Protein AF-A0A3M7RUP2-F1 (afdb_monomer_lite)

Radius of gyration: 41.57 Å; chains: 1; bounding box: 70×80×144 Å

Sequence (231 aa):
MKEMANFTDFSKKQEIWSSSNNNDDFYEFDPQQKLKKLLRNPKEECIIVGEYSVEPDRFEKLQGSSKCQMPLWLTFLLAFIGIMLAITALAAILITSLAKNYASYNENCDSTRMCDTEKNLNCSNGICVCGSSSLIWISSYSKCILRKSYGENCLSTSECADLTGLFCATSPSGCNCPSTSVANMCDCQLTQYYDQTQKKCGYPIIHHVHLQNNVNWGKILHALALQFVGQ

Foldseek 3Di:
DDDDDDDDDDDDDDDDDDDDDDDDDDDDDDPPPPPPPVPDDDPDDPPPPPPDPDDPPDPVVVPPPPPPVPPPVVVVVVVVVVVVVVVVVVVVVVVVVPPLCAAAAFGFDPFQVSHDVVQCWGQDPRGTDHVDLQWDQDPVVSHTDGAFAFPAADPFQRSHNVQQCWTQDPVVRGTFAPPPDDPRFRPHPPQWGQDPVVRGTDGPPPPPPPPPVPVVVVVVVVVVVVVPPPD

Secondary structure (DSSP, 8-state):
------------------------------TTSTTSSS-S-----------------SSGGGTT-------HHHHHHHHHHHHHHHHHHHHHHHHHHT----B-TT-B-SSGGGB-GGGTEEEETTEEEESSTTEEEETTTTEEEEPBPTT---SSGGGB-GGGT-EEEETTEEEE--TTSGGG-----TT-EEETTTTEEE--------------HHHHHHHHHTTSS--

Structure (mmCIF, N/CA/C/O backbone):
data_AF-A0A3M7RUP2-F1
#
_entry.id   AF-A0A3M7RUP2-F1
#
loop_
_atom_site.group_PDB
_atom_site.id
_atom_site.type_symbol
_atom_site.label_atom_id
_atom_site.label_alt_id
_atom_site.label_comp_id
_atom_site.label_asym_id
_atom_site.label_entity_id
_atom_site.label_seq_id
_atom_site.pdbx_PDB_ins_code
_atom_site.Cartn_x
_atom_site.Cartn_y
_atom_site.Cartn_z
_atom_site.occupancy
_atom_site.B_iso_or_equiv
_atom_site.auth_seq_id
_atom_site.auth_comp_id
_atom_site.auth_asym_id
_atom_site.auth_atom_id
_atom_site.pdbx_PDB_model_num
ATOM 1 N N . MET A 1 1 ? 42.473 31.402 6.786 1.00 41.69 1 MET A N 1
ATOM 2 C CA . MET A 1 1 ? 42.820 30.082 7.348 1.00 41.69 1 MET A CA 1
ATOM 3 C C . MET A 1 1 ? 42.145 29.992 8.705 1.00 41.69 1 MET A C 1
ATOM 5 O O . MET A 1 1 ? 42.602 30.641 9.635 1.00 41.69 1 MET A O 1
ATOM 9 N N . LYS A 1 2 ? 40.979 29.349 8.771 1.00 49.97 2 LYS A N 1
ATOM 10 C CA . LYS A 1 2 ? 40.190 29.180 9.996 1.00 49.97 2 LYS A CA 1
ATOM 11 C C . LYS A 1 2 ? 39.721 27.729 10.068 1.00 49.97 2 LYS A C 1
ATOM 13 O O . LYS A 1 2 ? 39.383 27.148 9.042 1.00 49.97 2 LYS A O 1
ATOM 18 N N . GLU A 1 3 ? 39.819 27.221 11.287 1.00 56.25 3 GLU A N 1
ATOM 19 C CA . GLU A 1 3 ? 39.509 25.902 11.837 1.00 56.25 3 GLU A CA 1
ATOM 20 C C . GLU A 1 3 ? 38.311 25.174 11.229 1.00 56.25 3 GLU A C 1
ATOM 22 O O . GLU A 1 3 ? 37.284 25.802 10.993 1.00 56.25 3 GLU A O 1
ATOM 27 N N . MET A 1 4 ? 38.398 23.837 11.171 1.00 53.34 4 MET A N 1
ATOM 28 C CA . MET A 1 4 ? 37.332 22.954 11.666 1.00 53.34 4 MET A CA 1
ATOM 29 C C . MET A 1 4 ? 37.948 21.713 12.326 1.00 53.34 4 MET A C 1
ATOM 31 O O . MET A 1 4 ? 38.765 21.010 11.732 1.00 53.34 4 MET A O 1
ATOM 35 N N . ALA A 1 5 ? 37.577 21.508 13.590 1.00 53.53 5 ALA A N 1
ATOM 36 C CA . ALA A 1 5 ? 38.016 20.432 14.463 1.00 53.53 5 ALA A CA 1
ATOM 37 C C . ALA A 1 5 ? 37.224 19.138 14.213 1.00 53.53 5 ALA A C 1
ATOM 39 O O . ALA A 1 5 ? 36.023 19.163 13.952 1.00 53.53 5 ALA A O 1
ATOM 40 N N . ASN A 1 6 ? 37.929 18.014 14.328 1.00 47.19 6 ASN A N 1
ATOM 41 C CA . ASN A 1 6 ? 37.421 16.651 14.223 1.00 47.19 6 ASN A CA 1
ATOM 42 C C . ASN A 1 6 ? 36.772 16.235 15.554 1.00 47.19 6 ASN A C 1
ATOM 44 O O . ASN A 1 6 ? 37.421 16.310 16.597 1.00 47.19 6 ASN A O 1
ATOM 48 N N . PHE A 1 7 ? 35.525 15.768 15.516 1.00 49.53 7 PHE A N 1
ATOM 49 C CA . PHE A 1 7 ? 34.820 15.204 16.668 1.00 49.53 7 PHE A CA 1
ATOM 50 C C . PHE A 1 7 ? 34.678 13.693 16.443 1.00 49.53 7 PHE A C 1
ATOM 52 O O . PHE A 1 7 ? 33.917 13.257 15.582 1.00 49.53 7 PHE A O 1
ATOM 59 N N . THR A 1 8 ? 35.463 12.890 17.162 1.00 52.03 8 THR A N 1
ATOM 60 C CA . THR A 1 8 ? 35.364 11.424 17.152 1.00 52.03 8 THR A CA 1
ATOM 61 C C . THR A 1 8 ? 34.337 10.966 18.180 1.00 52.03 8 THR A C 1
ATOM 63 O O . THR A 1 8 ? 34.458 11.277 19.365 1.00 52.03 8 THR A O 1
ATOM 66 N N . ASP A 1 9 ? 33.343 10.232 17.690 1.00 54.09 9 ASP A N 1
ATOM 67 C CA . ASP A 1 9 ? 32.173 9.733 18.407 1.00 54.09 9 ASP A CA 1
ATOM 68 C C . ASP A 1 9 ? 32.479 8.473 19.244 1.00 54.09 9 ASP A C 1
ATOM 70 O O . ASP A 1 9 ? 33.255 7.595 18.851 1.00 54.09 9 ASP A O 1
ATOM 74 N N . PHE A 1 10 ? 31.865 8.404 20.424 1.00 46.03 10 PHE A N 1
ATOM 75 C CA . PHE A 1 10 ? 32.029 7.364 21.438 1.00 46.03 10 PHE A CA 1
ATOM 76 C C . PHE A 1 10 ? 31.057 6.205 21.158 1.00 46.03 10 PHE A C 1
ATOM 78 O O . PHE A 1 10 ? 29.902 6.214 21.581 1.00 46.03 10 PHE A O 1
ATOM 85 N N . SER A 1 11 ? 31.539 5.150 20.496 1.00 52.34 11 SER A N 1
ATOM 86 C CA . SER A 1 11 ? 30.780 3.907 20.307 1.00 52.34 11 SER A CA 1
ATOM 87 C C . SER A 1 11 ? 30.789 3.055 21.584 1.00 52.34 11 SER A C 1
ATOM 89 O O . SER A 1 11 ? 31.753 2.345 21.883 1.00 52.34 11 SER A O 1
ATOM 91 N N . LYS A 1 12 ? 29.693 3.108 22.347 1.00 51.22 12 LYS A N 1
ATOM 92 C CA . LYS A 1 12 ? 29.463 2.289 23.543 1.00 51.22 12 LYS A CA 1
ATOM 93 C C . LYS A 1 12 ? 28.918 0.912 23.138 1.00 51.22 12 LYS A C 1
ATOM 95 O O . LYS A 1 12 ? 27.789 0.794 22.676 1.00 51.22 12 LYS A O 1
ATOM 100 N N . LYS A 1 13 ? 29.731 -0.132 23.337 1.00 48.22 13 LYS A N 1
ATOM 101 C CA . LYS A 1 13 ? 29.328 -1.547 23.279 1.00 48.22 13 LYS A CA 1
ATOM 102 C C . LYS A 1 13 ? 28.221 -1.829 24.305 1.00 48.22 13 LYS A C 1
ATOM 104 O O . LYS A 1 13 ? 28.434 -1.637 25.501 1.00 48.22 13 LYS A O 1
ATOM 109 N N . GLN A 1 14 ? 27.091 -2.357 23.846 1.00 43.19 14 GLN A N 1
ATOM 110 C CA . GLN A 1 14 ? 26.205 -3.194 24.653 1.00 43.19 14 GLN A CA 1
ATOM 111 C C . GLN A 1 14 ? 26.138 -4.570 23.994 1.00 43.19 14 GLN A C 1
ATOM 113 O O . GLN A 1 14 ? 25.659 -4.718 22.873 1.00 43.19 14 GLN A O 1
ATOM 118 N N . GLU A 1 15 ? 26.678 -5.561 24.695 1.00 46.22 15 GLU A N 1
ATOM 119 C CA . GLU A 1 15 ? 26.504 -6.975 24.393 1.00 46.22 15 GLU A CA 1
ATOM 120 C C . GLU A 1 15 ? 25.128 -7.400 24.910 1.00 46.22 15 GLU A C 1
ATOM 122 O O . GLU A 1 15 ? 24.870 -7.356 26.112 1.00 46.22 15 GLU A O 1
ATOM 127 N N . ILE A 1 16 ? 24.241 -7.803 24.001 1.00 43.59 16 ILE A N 1
ATOM 128 C CA . ILE A 1 16 ? 23.014 -8.524 24.339 1.00 43.59 16 ILE A CA 1
ATOM 129 C C . ILE A 1 16 ? 23.148 -9.915 23.732 1.00 43.59 16 ILE A C 1
ATOM 131 O O . ILE A 1 16 ? 23.329 -10.083 22.527 1.00 43.59 16 ILE A O 1
ATOM 135 N N . TRP A 1 17 ? 23.108 -10.906 24.614 1.00 39.94 17 TRP A N 1
ATOM 136 C CA . TRP A 1 17 ? 23.145 -12.324 24.305 1.00 39.94 17 TRP A CA 1
ATOM 137 C C . TRP A 1 17 ? 21.910 -12.709 23.483 1.00 39.94 17 TRP A C 1
ATOM 139 O O . TRP A 1 17 ? 20.785 -12.477 23.919 1.00 39.94 17 TRP A O 1
ATOM 149 N N . SER A 1 18 ? 22.110 -13.339 22.325 1.00 39.16 18 SER A N 1
ATOM 150 C CA . SER A 1 18 ? 21.067 -14.109 21.640 1.00 39.16 18 SER A CA 1
ATOM 151 C C . SER A 1 18 ? 21.440 -15.584 21.725 1.00 39.16 18 SER A C 1
ATOM 153 O O . SER A 1 18 ? 22.425 -16.042 21.150 1.00 39.16 18 SER A O 1
ATOM 155 N N . SER A 1 19 ? 20.677 -16.302 22.545 1.00 41.56 19 SER A N 1
ATOM 156 C CA . SER A 1 19 ? 20.800 -17.736 22.747 1.00 41.56 19 SER A CA 1
ATOM 157 C C . SER A 1 19 ? 19.789 -18.460 21.865 1.00 41.56 19 SER A C 1
ATOM 159 O O . SER A 1 19 ? 18.614 -18.114 21.855 1.00 41.56 19 SER A O 1
ATOM 161 N N . SER A 1 20 ? 20.310 -19.473 21.180 1.00 43.78 20 SER A N 1
ATOM 162 C CA . SER A 1 20 ? 19.684 -20.736 20.801 1.00 43.78 20 SER A CA 1
ATOM 163 C C . SER A 1 20 ? 18.340 -20.723 20.070 1.00 43.78 20 SER A C 1
ATOM 165 O O . SER A 1 20 ? 17.273 -20.569 20.654 1.00 43.78 20 SER A O 1
ATOM 167 N N . ASN A 1 21 ? 18.440 -21.108 18.796 1.00 52.59 21 ASN A N 1
ATOM 168 C CA . ASN A 1 21 ? 17.459 -21.907 18.069 1.00 52.59 21 ASN A CA 1
ATOM 169 C C . ASN A 1 21 ? 16.767 -22.925 18.984 1.00 52.59 21 ASN A C 1
ATOM 171 O O . ASN A 1 21 ? 17.456 -23.672 19.683 1.00 52.59 21 ASN A O 1
ATOM 175 N N . ASN A 1 22 ? 15.441 -23.003 18.900 1.00 41.59 22 ASN A N 1
ATOM 176 C CA . ASN A 1 22 ? 14.708 -24.259 18.960 1.00 41.59 22 ASN A CA 1
ATOM 177 C C . ASN A 1 22 ? 13.376 -24.102 18.228 1.00 41.59 22 ASN A C 1
ATOM 179 O O . ASN A 1 22 ? 12.739 -23.056 18.276 1.00 41.59 22 ASN A O 1
ATOM 183 N N . ASN A 1 23 ? 13.037 -25.157 17.496 1.00 49.75 23 ASN A N 1
ATOM 184 C CA . ASN A 1 23 ? 11.815 -25.309 16.732 1.00 49.75 23 ASN A CA 1
ATOM 185 C C . ASN A 1 23 ? 10.619 -25.330 17.686 1.00 49.75 23 ASN A C 1
ATOM 187 O O . ASN A 1 23 ? 10.522 -26.228 18.523 1.00 49.75 23 ASN A O 1
ATOM 191 N N . ASP A 1 24 ? 9.717 -24.368 17.535 1.00 43.41 24 ASP A N 1
ATOM 192 C CA . ASP A 1 24 ? 8.440 -24.374 18.233 1.00 43.41 24 ASP A CA 1
ATOM 193 C C . ASP A 1 24 ? 7.434 -25.200 17.424 1.00 43.41 24 ASP A C 1
ATOM 195 O O . ASP A 1 24 ? 6.795 -24.720 16.485 1.00 43.41 24 ASP A O 1
ATOM 199 N N . ASP A 1 25 ? 7.313 -26.471 17.806 1.00 50.03 25 ASP A N 1
ATOM 200 C CA . ASP A 1 25 ? 6.129 -27.272 17.527 1.00 50.03 25 ASP A CA 1
ATOM 201 C C . ASP A 1 25 ? 4.923 -26.625 18.222 1.00 50.03 25 ASP A C 1
ATOM 203 O O . ASP A 1 25 ? 4.895 -26.396 19.435 1.00 50.03 25 ASP A O 1
ATOM 207 N N . PHE A 1 26 ? 3.915 -26.316 17.417 1.00 44.31 26 PHE A N 1
ATOM 208 C CA . PHE A 1 26 ? 2.667 -25.687 17.817 1.00 44.31 26 PHE A CA 1
ATOM 209 C C . PHE A 1 26 ? 1.866 -26.637 18.727 1.00 44.31 26 PHE A C 1
ATOM 211 O O . PHE A 1 26 ? 1.185 -27.546 18.253 1.00 44.31 26 PHE A O 1
ATOM 218 N N . TYR A 1 27 ? 1.951 -26.446 20.046 1.00 47.97 27 TYR A N 1
ATOM 219 C CA . TYR A 1 27 ? 1.104 -27.149 21.011 1.00 47.97 27 TYR A CA 1
ATOM 220 C C . TYR A 1 27 ? -0.241 -26.433 21.165 1.00 47.97 27 TYR A C 1
ATOM 222 O O . TYR A 1 27 ? -0.343 -25.353 21.747 1.00 47.97 27 TYR A O 1
ATOM 230 N N . GLU A 1 28 ? -1.283 -27.085 20.661 1.00 49.81 28 GLU A N 1
ATOM 231 C CA . GLU A 1 28 ? -2.684 -26.762 20.900 1.00 49.81 28 GLU A CA 1
ATOM 232 C C . GLU A 1 28 ? -3.006 -26.947 22.394 1.00 49.81 28 GLU A C 1
ATOM 234 O O . GLU A 1 28 ? -2.900 -28.037 22.962 1.00 49.81 28 GLU A O 1
ATOM 239 N N . PHE A 1 29 ? -3.318 -25.839 23.068 1.00 49.12 29 PHE A N 1
ATOM 240 C CA . PHE A 1 29 ? -3.531 -25.791 24.511 1.00 49.12 29 PHE A CA 1
ATOM 241 C C . PHE A 1 29 ? -4.975 -26.195 24.839 1.00 49.12 29 PHE A C 1
ATOM 243 O O . PHE A 1 29 ? -5.879 -25.364 24.797 1.00 49.12 29 PHE A O 1
ATOM 250 N N . ASP A 1 30 ? -5.189 -27.469 25.175 1.00 56.16 30 ASP A N 1
ATOM 251 C CA . ASP A 1 30 ? -6.461 -27.984 25.697 1.00 56.16 30 ASP A CA 1
ATOM 252 C C . ASP A 1 30 ? -6.571 -27.726 27.224 1.00 56.16 30 ASP A C 1
ATOM 254 O O . ASP A 1 30 ? -5.856 -28.351 28.021 1.00 56.16 30 ASP A O 1
ATOM 258 N N . PRO A 1 31 ? -7.460 -26.822 27.686 1.00 51.56 31 PRO A N 1
ATOM 259 C CA . PRO A 1 31 ? -7.591 -26.473 29.100 1.00 51.56 31 PRO A CA 1
ATOM 260 C C . PRO A 1 31 ? -8.276 -27.554 29.964 1.00 51.56 31 PRO A C 1
ATOM 262 O O . PRO A 1 31 ? -8.362 -27.386 31.184 1.00 51.56 31 PRO A O 1
ATOM 265 N N . GLN A 1 32 ? -8.740 -28.677 29.401 1.00 51.66 32 GLN A N 1
ATOM 266 C CA . GLN A 1 32 ? -9.512 -29.689 30.146 1.00 51.66 32 GLN A CA 1
ATOM 267 C C . GLN A 1 32 ? -8.660 -30.732 30.901 1.00 51.66 32 GLN A C 1
ATOM 269 O O . GLN A 1 32 ? -9.186 -31.445 31.762 1.00 51.66 32 GLN A O 1
ATOM 274 N N . GLN A 1 33 ? -7.345 -30.832 30.666 1.00 52.22 33 GLN A N 1
ATOM 275 C CA . GLN A 1 33 ? -6.534 -31.898 31.289 1.00 52.22 33 GLN A CA 1
ATOM 276 C C . GLN A 1 33 ? -5.934 -31.564 32.664 1.00 52.22 33 GLN A C 1
ATOM 278 O O . GLN A 1 33 ? -5.544 -32.473 33.405 1.00 52.22 33 GLN A O 1
ATOM 283 N N . LYS A 1 34 ? -5.897 -30.290 33.076 1.00 45.00 34 LYS A N 1
ATOM 284 C CA . LYS A 1 34 ? -5.257 -29.903 34.351 1.00 45.00 34 LYS A CA 1
ATOM 285 C C . LYS A 1 34 ? -6.152 -30.075 35.585 1.00 45.00 34 LYS A C 1
ATOM 287 O O . LYS A 1 34 ? -5.653 -29.998 36.704 1.00 45.00 34 LYS A O 1
ATOM 292 N N . LEU A 1 35 ? -7.439 -30.392 35.407 1.00 47.22 35 LEU A N 1
ATOM 293 C CA . LEU A 1 35 ? -8.396 -30.526 36.514 1.00 47.22 35 LEU A CA 1
ATOM 294 C C . LEU A 1 35 ? -8.560 -31.963 37.052 1.00 47.22 35 LEU A C 1
ATOM 296 O O . LEU A 1 35 ? -9.272 -32.172 38.027 1.00 47.22 35 LEU A O 1
ATOM 300 N N . LYS A 1 36 ? -7.882 -32.969 36.473 1.00 50.72 36 LYS A N 1
ATOM 301 C CA . LYS A 1 36 ? -7.987 -34.378 36.922 1.00 50.72 36 LYS A CA 1
ATOM 302 C C . LYS A 1 36 ? -6.807 -34.900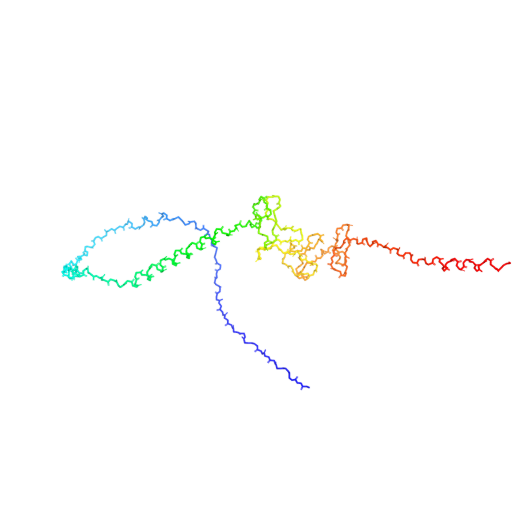 37.753 1.00 50.72 36 LYS A C 1
ATOM 304 O O . LYS A 1 36 ? -6.871 -36.028 38.232 1.00 50.72 36 LYS A O 1
ATOM 309 N N . LYS A 1 37 ? -5.747 -34.111 37.975 1.00 51.16 37 LYS A N 1
ATOM 310 C CA . LYS A 1 37 ? -4.552 -34.556 38.731 1.00 51.16 37 LYS A CA 1
ATOM 311 C C . LYS A 1 37 ? -4.468 -34.096 40.193 1.00 51.16 37 LYS A C 1
ATOM 313 O O . LYS A 1 37 ? -3.537 -34.507 40.873 1.00 51.16 37 LYS A O 1
ATOM 318 N N . LEU A 1 38 ? -5.435 -33.329 40.701 1.00 53.09 38 LEU A N 1
ATOM 319 C CA . LEU A 1 38 ? -5.464 -32.913 42.116 1.00 53.09 38 LEU A CA 1
ATOM 320 C C . LEU A 1 38 ? -6.391 -33.760 43.010 1.00 53.09 38 LEU A C 1
ATOM 322 O O . LEU A 1 38 ? -6.503 -33.498 44.200 1.00 53.09 38 LEU A O 1
ATOM 326 N N . LEU A 1 39 ? -7.002 -34.820 42.475 1.00 54.81 39 LEU A N 1
ATOM 327 C CA . LEU A 1 39 ? -7.795 -35.792 43.237 1.00 54.81 39 LEU A CA 1
ATOM 328 C C . LEU A 1 39 ? -6.999 -37.090 43.437 1.00 54.81 39 LEU A C 1
ATOM 330 O O . LEU A 1 39 ? -7.307 -38.127 42.847 1.00 54.81 39 LEU A O 1
ATOM 334 N N . ARG A 1 40 ? -5.934 -37.049 44.247 1.00 52.84 40 ARG A N 1
ATOM 335 C CA . ARG A 1 40 ? -5.353 -38.281 44.799 1.00 52.84 40 ARG A CA 1
ATOM 336 C C . ARG A 1 40 ? -4.649 -38.030 46.137 1.00 52.84 40 ARG A C 1
ATOM 338 O O . ARG A 1 40 ? -3.682 -37.283 46.192 1.00 52.84 40 ARG A O 1
ATOM 345 N N . ASN A 1 41 ? -5.129 -38.764 47.144 1.00 53.09 41 ASN A N 1
ATOM 346 C CA . ASN A 1 41 ? -4.695 -38.889 48.542 1.00 53.09 41 ASN A CA 1
ATOM 347 C C . ASN A 1 41 ? -5.065 -37.760 49.517 1.00 53.09 41 ASN A C 1
ATOM 349 O O . ASN A 1 41 ? -4.290 -36.823 49.690 1.00 53.09 41 ASN A O 1
ATOM 353 N N . PRO A 1 42 ? -6.158 -37.926 50.288 1.00 48.50 42 PRO A N 1
ATOM 354 C CA . PRO A 1 42 ? -6.228 -37.377 51.627 1.00 48.50 42 PRO A CA 1
ATOM 355 C C . PRO A 1 42 ? -5.497 -38.348 52.565 1.00 48.50 42 PRO A C 1
ATOM 357 O O . PRO A 1 42 ? -5.988 -39.433 52.869 1.00 48.50 42 PRO A O 1
ATOM 360 N N . LYS A 1 43 ? -4.287 -37.987 52.995 1.00 53.25 43 LYS A N 1
ATOM 361 C CA . LYS A 1 43 ? -3.741 -38.529 54.239 1.00 53.25 43 LYS A CA 1
ATOM 362 C C . LYS A 1 43 ? -4.186 -37.549 55.314 1.00 53.25 43 LYS A C 1
ATOM 364 O O . LYS A 1 43 ? -3.689 -36.430 55.376 1.00 53.25 43 LYS A O 1
ATOM 369 N N . GLU A 1 44 ? -5.222 -37.945 56.037 1.00 58.19 44 GLU A N 1
ATOM 370 C CA . GLU A 1 44 ? -5.820 -37.191 57.130 1.00 58.19 44 GLU A CA 1
ATOM 371 C C . GLU A 1 44 ? -4.794 -37.027 58.257 1.00 58.19 44 GLU A C 1
ATOM 373 O O . GLU A 1 44 ? -4.596 -37.919 59.078 1.00 58.19 44 GLU A O 1
ATOM 378 N N . GLU A 1 45 ? -4.125 -35.879 58.293 1.00 54.44 45 GLU A N 1
ATOM 379 C CA . GLU A 1 45 ? -3.628 -35.314 59.541 1.00 54.44 45 GLU A CA 1
ATOM 380 C C . GLU A 1 45 ? -4.650 -34.273 59.995 1.00 54.44 45 GLU A C 1
ATOM 382 O O . GLU A 1 45 ? -4.775 -33.192 59.416 1.00 54.44 45 GLU A O 1
ATOM 387 N N . CYS A 1 46 ? -5.426 -34.638 61.019 1.00 44.03 46 CYS A N 1
ATOM 388 C CA . CYS A 1 46 ? -6.273 -33.718 61.766 1.00 44.03 46 CYS A CA 1
ATOM 389 C C . CYS A 1 46 ? -5.396 -32.624 62.382 1.00 44.03 46 CYS A C 1
ATOM 391 O O . CYS A 1 46 ? -4.849 -32.785 63.473 1.00 44.03 46 CYS A O 1
ATOM 393 N N . ILE A 1 47 ? -5.282 -31.492 61.693 1.00 50.56 47 ILE A N 1
ATOM 394 C CA . ILE A 1 47 ? -4.846 -30.248 62.315 1.00 50.56 47 ILE A CA 1
ATOM 395 C C . ILE A 1 47 ? -6.005 -29.801 63.202 1.00 50.56 47 ILE A C 1
ATOM 397 O O . ILE A 1 47 ? -7.052 -29.381 62.711 1.00 50.56 47 ILE A O 1
ATOM 401 N N . ILE A 1 48 ? -5.825 -29.923 64.517 1.00 56.12 48 ILE A N 1
ATOM 402 C CA . ILE A 1 48 ? -6.703 -29.295 65.503 1.00 56.12 48 ILE A CA 1
ATOM 403 C C . ILE A 1 48 ? -6.519 -27.785 65.333 1.00 56.12 48 ILE A C 1
ATOM 405 O O . ILE A 1 48 ? -5.580 -27.190 65.860 1.00 56.12 48 ILE A O 1
ATOM 409 N N . VAL A 1 49 ? -7.389 -27.171 64.533 1.00 49.25 49 VAL A N 1
ATOM 410 C CA . VAL A 1 49 ? -7.545 -25.721 64.500 1.00 49.25 49 VAL A CA 1
ATOM 411 C C . VAL A 1 49 ? -8.143 -25.353 65.849 1.00 49.25 49 VAL A C 1
ATOM 413 O O . VAL A 1 49 ? -9.312 -25.620 66.110 1.00 49.25 49 VAL A O 1
ATOM 416 N N . GLY A 1 50 ? -7.305 -24.818 66.736 1.00 53.56 50 GLY A N 1
ATOM 417 C CA . GLY A 1 50 ? -7.763 -24.230 67.984 1.00 53.56 50 GLY A CA 1
ATOM 418 C C . GLY A 1 50 ? -8.753 -23.124 67.653 1.00 53.56 50 GLY A C 1
ATOM 419 O O . GLY A 1 50 ? -8.369 -22.077 67.137 1.00 53.56 50 GLY A O 1
ATOM 420 N N . GLU A 1 51 ? -10.026 -23.395 67.905 1.00 50.16 51 GLU A N 1
ATOM 421 C CA . GLU A 1 51 ? -11.115 -22.442 67.794 1.00 50.16 51 GLU A CA 1
ATOM 422 C C . GLU A 1 51 ? -10.896 -21.383 68.878 1.00 50.16 51 GLU A C 1
ATOM 424 O O . GLU A 1 51 ? -11.251 -21.554 70.044 1.00 50.16 51 GLU A O 1
ATOM 429 N N . TYR A 1 52 ? -10.199 -20.303 68.527 1.00 61.34 52 TYR A N 1
ATOM 430 C CA . TYR A 1 52 ? -10.149 -19.139 69.390 1.00 61.34 52 TYR A CA 1
ATOM 431 C C . TYR A 1 52 ? -11.506 -18.448 69.264 1.00 61.34 52 TYR A C 1
ATOM 433 O O . TYR A 1 52 ? -11.854 -17.891 68.225 1.00 61.34 52 TYR A O 1
ATOM 441 N N . SER A 1 53 ? -12.293 -18.543 70.333 1.00 57.19 53 SER A N 1
ATOM 442 C CA . SER A 1 53 ? -13.559 -17.837 70.488 1.00 57.19 53 SER A CA 1
ATOM 443 C C . SER A 1 53 ? -13.287 -16.333 70.429 1.00 57.19 53 SER A C 1
ATOM 445 O O . SER A 1 53 ? -12.875 -15.725 71.416 1.00 57.19 53 SER A O 1
ATOM 447 N N . VAL A 1 54 ? -13.453 -15.736 69.247 1.00 60.69 54 VAL A N 1
ATOM 448 C CA . VAL A 1 54 ? -13.417 -14.283 69.075 1.00 60.69 54 VAL A CA 1
ATOM 449 C C . VAL A 1 54 ? -14.695 -13.732 69.692 1.00 60.69 54 VAL A C 1
ATOM 451 O O . VAL A 1 54 ? -15.791 -13.994 69.208 1.00 60.69 54 VAL A O 1
ATOM 454 N N . GLU A 1 55 ? -14.539 -12.993 70.783 1.00 62.34 55 GLU A N 1
ATOM 455 C CA . GLU A 1 55 ? -15.610 -12.316 71.512 1.00 62.34 55 GLU A CA 1
ATOM 456 C C . GLU A 1 55 ? -16.398 -11.389 70.552 1.00 62.34 55 GLU A C 1
ATOM 458 O O . GLU A 1 55 ? -15.809 -10.453 69.996 1.00 62.34 55 GLU A O 1
ATOM 463 N N . PRO A 1 56 ? -17.697 -11.644 70.289 1.00 62.66 56 PRO A N 1
ATOM 464 C CA . PRO A 1 56 ? -18.446 -11.004 69.201 1.00 62.66 56 PRO A CA 1
ATOM 465 C C . PRO A 1 56 ? -18.932 -9.570 69.496 1.00 62.66 56 PRO A C 1
ATOM 467 O O . PRO A 1 56 ? -19.799 -9.051 68.798 1.00 62.66 56 PRO A O 1
ATOM 470 N N . ASP A 1 57 ? -18.346 -8.865 70.465 1.00 56.16 57 ASP A N 1
ATOM 471 C CA . ASP A 1 57 ? -19.087 -7.792 71.146 1.00 56.16 57 ASP A CA 1
ATOM 472 C C . ASP A 1 57 ? -18.604 -6.365 70.844 1.00 56.16 57 ASP A C 1
ATOM 474 O O . ASP A 1 57 ? -18.987 -5.406 71.519 1.00 56.16 57 ASP A O 1
ATOM 478 N N . ARG A 1 58 ? -17.767 -6.163 69.814 1.00 56.59 58 ARG A N 1
ATOM 479 C CA . ARG A 1 58 ? -17.241 -4.815 69.496 1.00 56.59 58 ARG A CA 1
ATOM 480 C C . ARG A 1 58 ? -17.832 -4.134 68.260 1.00 56.59 58 ARG A C 1
ATOM 482 O O . ARG A 1 58 ? -17.541 -2.958 68.047 1.00 56.59 58 ARG A O 1
ATOM 489 N N . PHE A 1 59 ? -18.693 -4.803 67.491 1.00 55.44 59 PHE A N 1
ATOM 490 C CA . PHE A 1 59 ? -19.311 -4.207 66.295 1.00 55.44 59 PHE A CA 1
ATOM 491 C C . PHE A 1 59 ? -20.736 -3.665 66.513 1.00 55.44 59 PHE A C 1
ATOM 493 O O . PHE A 1 59 ? -21.143 -2.765 65.779 1.00 55.44 59 PHE A O 1
ATOM 500 N N . GLU A 1 60 ? -21.462 -4.081 67.559 1.00 55.22 60 GLU A N 1
ATOM 501 C CA . GLU A 1 60 ? -22.805 -3.534 67.851 1.00 55.22 60 GLU A CA 1
ATOM 502 C C . GLU A 1 60 ? -22.781 -2.073 68.328 1.00 55.22 60 GLU A C 1
ATOM 504 O O . GLU A 1 60 ? -23.757 -1.338 68.175 1.00 55.22 60 GLU A O 1
ATOM 509 N N . LYS A 1 61 ? -21.640 -1.581 68.825 1.00 54.50 61 LYS A N 1
ATOM 510 C CA . LYS A 1 61 ? -21.539 -0.198 69.317 1.00 54.50 61 LYS A CA 1
ATOM 511 C C . LYS A 1 61 ? -21.399 0.865 68.220 1.00 54.50 61 LYS A C 1
ATOM 513 O O . LYS A 1 61 ? -21.403 2.053 68.535 1.00 54.50 61 LYS A O 1
ATOM 518 N N . LEU A 1 62 ? -21.307 0.471 66.948 1.00 56.97 62 LEU A N 1
ATOM 519 C CA . LEU A 1 62 ? -21.276 1.402 65.810 1.00 56.97 62 LEU A CA 1
ATOM 520 C C . LEU A 1 62 ? -22.638 1.556 65.114 1.00 56.97 62 LEU A C 1
ATOM 522 O O . LEU A 1 62 ? -22.787 2.434 64.266 1.00 56.97 62 LEU A O 1
ATOM 526 N N . GLN A 1 63 ? -23.654 0.775 65.500 1.00 55.81 63 GLN A N 1
ATOM 527 C CA . GLN A 1 63 ? -24.980 0.815 64.868 1.00 55.81 63 GLN A CA 1
ATOM 528 C C . GLN A 1 63 ? -25.894 1.942 65.396 1.00 55.81 63 GLN A C 1
ATOM 530 O O . GLN A 1 63 ? -26.951 2.196 64.828 1.00 55.81 63 GLN A O 1
ATOM 535 N N . GLY A 1 64 ? -25.478 2.664 66.446 1.00 55.72 64 GLY A N 1
ATOM 536 C CA . GLY A 1 64 ? -26.300 3.668 67.140 1.00 55.72 64 GLY A CA 1
ATOM 537 C C . GLY A 1 64 ? -26.166 5.128 66.682 1.00 55.72 64 GLY A C 1
ATOM 538 O O . GLY A 1 64 ? -26.778 5.996 67.297 1.00 55.72 64 GLY A O 1
ATOM 539 N N . SER A 1 65 ? -25.382 5.440 65.642 1.00 56.88 65 SER A N 1
ATOM 540 C CA . SER A 1 65 ? -25.153 6.831 65.194 1.00 56.88 65 SER A CA 1
ATOM 541 C C . SER A 1 65 ? -25.474 7.034 63.708 1.00 56.88 65 SER A C 1
ATOM 543 O O . SER A 1 65 ? -24.676 7.541 62.924 1.00 56.88 65 SER A O 1
ATOM 545 N N . SER A 1 66 ? -26.665 6.614 63.280 1.00 58.53 66 SER A N 1
ATOM 546 C CA . SER A 1 66 ? -27.108 6.686 61.881 1.00 58.53 66 SER A CA 1
ATOM 547 C C . SER A 1 66 ? -27.729 8.044 61.514 1.00 58.53 66 SER A C 1
ATOM 549 O O . SER A 1 66 ? -28.836 8.119 60.977 1.00 58.53 66 SER A O 1
ATOM 551 N N . LYS A 1 67 ? -27.027 9.141 61.804 1.00 62.72 67 LYS A N 1
ATOM 552 C CA . LYS A 1 67 ? -27.315 10.465 61.224 1.00 62.72 67 LYS A CA 1
ATOM 553 C C . LYS A 1 67 ? -26.025 11.060 60.671 1.00 62.72 67 LYS A C 1
ATOM 555 O O . LYS A 1 67 ? -25.605 12.143 61.065 1.00 62.72 67 LYS A O 1
ATOM 560 N N . CYS A 1 68 ? -25.380 10.340 59.752 1.00 67.25 68 CYS A N 1
ATOM 561 C CA . CYS A 1 68 ? -24.355 10.930 58.897 1.00 67.25 68 CYS A CA 1
ATOM 562 C C . CYS A 1 68 ? -25.038 11.960 57.997 1.00 67.25 68 CYS A C 1
ATOM 564 O O . CYS A 1 68 ? -25.516 11.649 56.908 1.00 67.25 68 CYS A O 1
ATOM 566 N N . GLN A 1 69 ? -25.123 13.191 58.491 1.00 77.88 69 GLN A N 1
ATOM 567 C CA . GLN A 1 69 ? -25.536 14.349 57.722 1.00 77.88 69 GLN A CA 1
ATOM 568 C C . GLN A 1 69 ? -24.389 14.652 56.754 1.00 77.88 69 GLN A C 1
ATOM 570 O O . GLN A 1 69 ? -23.495 15.447 57.042 1.00 77.88 69 GLN A O 1
ATOM 575 N N . MET A 1 70 ? -24.344 13.907 55.646 1.00 79.19 70 MET A N 1
ATOM 576 C CA . MET A 1 70 ? -23.367 14.150 54.596 1.00 79.19 70 MET A CA 1
ATOM 577 C C . MET A 1 70 ? -23.571 15.578 54.091 1.00 79.19 70 MET A C 1
ATOM 579 O O . MET A 1 70 ? -24.706 15.982 53.816 1.00 79.19 70 MET A O 1
ATOM 583 N N . PRO A 1 71 ? -22.498 16.368 53.993 1.00 89.94 71 PRO A N 1
ATOM 584 C CA . PRO A 1 71 ? -22.632 17.742 53.577 1.00 89.94 71 PRO A CA 1
ATOM 585 C C . PRO A 1 71 ? -23.054 17.783 52.105 1.00 89.94 71 PRO A C 1
ATOM 587 O O . PRO A 1 71 ? -22.532 17.048 51.266 1.00 89.94 71 PRO A O 1
ATOM 590 N N . LEU A 1 72 ? -24.010 18.659 51.793 1.00 90.06 72 LEU A N 1
ATOM 591 C CA . LEU A 1 72 ? -24.679 18.717 50.491 1.00 90.06 72 LEU A CA 1
ATOM 592 C C . LEU A 1 72 ? -23.689 18.857 49.314 1.00 90.06 72 LEU A C 1
ATOM 594 O O . LEU A 1 72 ? -23.892 18.257 48.263 1.00 90.06 72 LEU A O 1
ATOM 598 N N . TRP A 1 73 ? -22.569 19.566 49.497 1.00 94.94 73 TRP A N 1
ATOM 599 C CA . TRP A 1 73 ? -21.527 19.722 48.469 1.00 94.94 73 TRP A CA 1
ATOM 600 C C . TRP A 1 73 ? -20.898 18.392 48.023 1.00 94.94 73 TRP A C 1
ATOM 602 O O . TRP A 1 73 ? -20.558 18.241 46.850 1.00 94.94 73 TRP A O 1
ATOM 612 N N . LEU A 1 74 ? -20.791 17.407 48.923 1.00 92.81 74 LEU A N 1
ATOM 613 C CA . LEU A 1 74 ? -20.219 16.098 48.606 1.00 92.81 74 LEU A CA 1
ATOM 614 C C . LEU A 1 74 ? -21.114 15.333 47.622 1.00 92.81 74 LEU A C 1
ATOM 616 O O . LEU A 1 74 ? -20.618 14.674 46.711 1.00 92.81 74 LEU A O 1
ATOM 620 N N . THR A 1 75 ? -22.437 15.469 47.759 1.00 91.12 75 THR A N 1
ATOM 621 C CA . THR A 1 75 ? -23.394 14.845 46.832 1.00 91.12 75 THR A CA 1
ATOM 622 C C . THR A 1 75 ? -23.289 15.435 45.426 1.00 91.12 75 THR A C 1
ATOM 624 O O . THR A 1 75 ? -23.287 14.687 44.449 1.00 91.12 75 THR A O 1
ATOM 627 N N . PHE A 1 76 ? -23.091 16.754 45.313 1.00 94.50 76 PHE A N 1
ATOM 628 C CA . PHE A 1 76 ? -22.870 17.414 44.026 1.00 94.50 76 PHE A CA 1
ATOM 629 C C . PHE A 1 76 ? -21.562 16.976 43.361 1.00 94.50 76 PHE A C 1
ATOM 631 O O . PHE A 1 76 ? -21.551 16.741 42.154 1.00 94.50 76 PHE A O 1
ATOM 638 N N . LEU A 1 77 ? -20.477 16.808 44.126 1.00 95.25 77 LEU A N 1
ATOM 639 C CA . LEU A 1 77 ? -19.212 16.307 43.577 1.00 95.25 77 LEU A CA 1
ATOM 640 C C . LEU A 1 77 ? -19.332 14.878 43.050 1.00 95.25 77 LEU A C 1
ATOM 642 O O . LEU A 1 77 ? -18.874 14.599 41.943 1.00 95.25 77 LEU A O 1
ATOM 646 N N . LEU A 1 78 ? -19.972 13.983 43.808 1.00 94.06 78 LEU A N 1
ATOM 647 C CA . LEU A 1 78 ? -20.177 12.601 43.370 1.00 94.06 78 LEU A CA 1
ATOM 648 C C . LEU A 1 78 ? -21.056 12.534 42.113 1.00 94.06 78 LEU A C 1
ATOM 650 O O . LEU A 1 78 ? -20.735 11.791 41.184 1.00 94.06 78 LEU A O 1
ATOM 654 N N . ALA A 1 79 ? -22.108 13.354 42.039 1.00 96.25 79 ALA A N 1
ATOM 655 C CA . ALA A 1 79 ? -22.948 13.456 40.848 1.00 96.25 79 ALA A CA 1
ATOM 656 C C . ALA A 1 79 ? -22.162 13.974 39.631 1.00 96.25 79 ALA A C 1
ATOM 658 O O . ALA A 1 79 ? -22.274 13.413 38.543 1.00 96.25 79 ALA A O 1
ATOM 659 N N . PHE A 1 80 ? -21.324 15.000 39.809 1.00 96.62 80 PHE A N 1
ATOM 660 C CA . PHE A 1 80 ? -20.521 15.566 38.725 1.00 96.62 80 PHE A CA 1
ATOM 661 C C . PHE A 1 80 ? -19.500 14.566 38.171 1.00 96.62 80 PHE A C 1
ATOM 663 O O . PHE A 1 80 ? -19.371 14.426 36.955 1.00 96.62 80 PHE A O 1
ATOM 670 N N . ILE A 1 81 ? -18.817 13.825 39.050 1.00 96.81 81 ILE A N 1
ATOM 671 C CA . ILE A 1 81 ? -17.888 12.762 38.645 1.00 96.81 81 ILE A CA 1
ATOM 672 C C . ILE A 1 81 ? -18.636 11.673 37.866 1.00 96.81 81 ILE A C 1
ATOM 674 O O . ILE A 1 81 ? -18.174 11.259 36.803 1.00 96.81 81 ILE A O 1
ATOM 678 N N . GLY A 1 82 ? -19.812 11.256 38.345 1.00 97.00 82 GLY A N 1
ATOM 679 C CA . GLY A 1 82 ? -20.651 10.280 37.646 1.00 97.00 82 GLY A CA 1
ATOM 680 C C . GLY A 1 82 ? -21.062 10.743 36.245 1.00 97.00 82 GLY A C 1
ATOM 681 O O . GLY A 1 82 ? -20.957 9.979 35.288 1.00 97.00 82 GLY A O 1
ATOM 682 N N . ILE A 1 83 ? -21.458 12.011 36.102 1.00 97.31 83 ILE A N 1
ATOM 683 C CA . ILE A 1 83 ? -21.825 12.601 34.805 1.00 97.31 83 ILE A CA 1
ATOM 684 C C . ILE A 1 83 ? -20.616 12.658 33.867 1.00 97.31 83 ILE A C 1
ATOM 686 O O . ILE A 1 83 ? -20.728 12.274 32.705 1.00 97.31 83 ILE A O 1
ATOM 690 N N . MET A 1 84 ? -19.451 13.085 34.357 1.00 96.62 84 MET A N 1
ATOM 691 C CA . MET A 1 84 ? -18.233 13.142 33.543 1.00 96.62 84 MET A CA 1
ATOM 692 C C . MET A 1 84 ? -17.815 11.760 33.036 1.00 96.62 84 MET A C 1
ATOM 694 O O . MET A 1 84 ? -17.468 11.627 31.864 1.00 96.62 84 MET A O 1
ATOM 698 N N . LEU A 1 85 ? -17.912 10.725 33.875 1.00 96.81 85 LEU A N 1
ATOM 699 C CA . LEU A 1 85 ? -17.652 9.342 33.462 1.00 96.81 85 LEU A CA 1
ATOM 700 C C . LEU A 1 85 ? -18.671 8.836 32.430 1.00 96.81 85 LEU A C 1
ATOM 702 O O . LEU A 1 85 ? -18.307 8.117 31.501 1.00 96.81 85 LEU A O 1
ATOM 706 N N . ALA A 1 86 ? -19.940 9.229 32.553 1.00 96.69 86 ALA A N 1
ATOM 707 C CA . ALA A 1 86 ? -20.957 8.874 31.567 1.00 96.69 86 ALA A CA 1
ATOM 708 C C . ALA A 1 86 ? -20.696 9.550 30.209 1.00 96.69 86 ALA A C 1
ATOM 710 O O . ALA A 1 86 ? -20.795 8.904 29.165 1.00 96.69 86 ALA A O 1
ATOM 711 N N . ILE A 1 87 ? -20.312 10.831 30.210 1.00 96.56 87 ILE A N 1
ATOM 712 C CA . ILE A 1 87 ? -20.000 11.579 28.984 1.00 96.56 87 ILE A CA 1
ATOM 713 C C . ILE A 1 87 ? -18.774 10.986 28.279 1.00 96.56 87 ILE A C 1
ATOM 715 O O . ILE A 1 87 ? -18.802 10.806 27.061 1.00 96.56 87 ILE A O 1
ATOM 719 N N . THR A 1 88 ? -17.711 10.649 29.015 1.00 95.62 88 THR A N 1
ATOM 720 C CA . THR A 1 88 ? -16.508 10.052 28.412 1.00 95.62 88 THR A CA 1
ATOM 721 C C . THR A 1 88 ? -16.789 8.674 27.816 1.00 95.62 88 THR A C 1
ATOM 723 O O . THR A 1 88 ? -16.321 8.390 26.712 1.00 95.62 88 THR A O 1
ATOM 726 N N . ALA A 1 89 ? -17.609 7.849 28.476 1.00 95.06 89 ALA A N 1
ATOM 727 C CA . ALA A 1 89 ? -18.038 6.562 27.933 1.00 95.06 89 ALA A CA 1
ATOM 728 C C . ALA A 1 89 ? -18.842 6.726 26.630 1.00 95.06 89 ALA A C 1
ATOM 730 O O . ALA A 1 89 ? -18.565 6.043 25.643 1.00 95.06 89 ALA A O 1
ATOM 731 N N . LEU A 1 90 ? -19.787 7.673 26.589 1.00 93.06 90 LEU A N 1
ATOM 732 C CA . LEU A 1 90 ? -20.568 7.963 25.381 1.00 93.06 90 LEU A CA 1
ATOM 733 C C . LEU A 1 90 ? -19.687 8.468 24.229 1.00 93.06 90 LEU A C 1
ATOM 735 O O . LEU A 1 90 ? -19.863 8.038 23.089 1.00 93.06 90 LEU A O 1
ATOM 739 N N . ALA A 1 91 ? -18.707 9.329 24.514 1.00 91.44 91 ALA A N 1
ATOM 740 C CA . ALA A 1 91 ? -17.769 9.813 23.504 1.00 91.44 91 ALA A CA 1
ATOM 741 C C . ALA A 1 91 ? -16.916 8.676 22.909 1.00 91.44 91 ALA A C 1
ATOM 743 O O . ALA A 1 91 ? -16.752 8.609 21.691 1.00 91.44 91 ALA A O 1
ATOM 744 N N . ALA A 1 92 ? -16.424 7.746 23.734 1.00 88.75 92 ALA A N 1
ATOM 745 C CA . ALA A 1 92 ? -15.649 6.595 23.261 1.00 88.75 92 ALA A CA 1
ATOM 746 C C . ALA A 1 92 ? -16.469 5.666 22.341 1.00 88.75 92 ALA A C 1
ATOM 748 O O . ALA A 1 92 ? -15.967 5.194 21.315 1.00 88.75 92 ALA A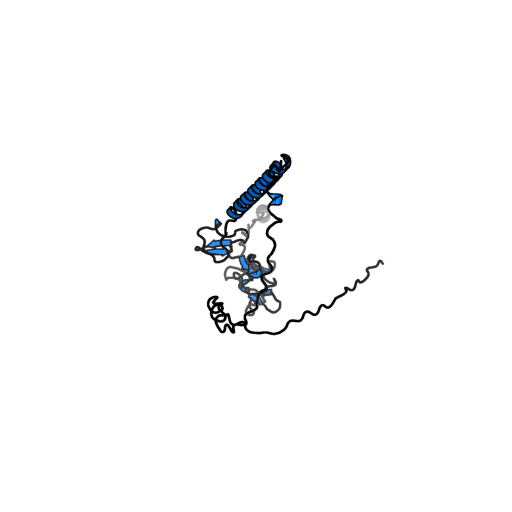 O 1
ATOM 749 N N . ILE A 1 93 ? -17.750 5.449 22.660 1.00 87.25 93 ILE A N 1
ATOM 750 C CA . ILE A 1 93 ? -18.668 4.662 21.819 1.00 87.25 93 ILE A CA 1
ATOM 751 C C . ILE A 1 93 ? -18.887 5.351 20.462 1.00 87.25 93 ILE A C 1
ATOM 753 O O . ILE A 1 93 ? -18.844 4.702 19.418 1.00 87.25 93 ILE A O 1
ATOM 757 N N . LEU A 1 94 ? -19.055 6.676 20.446 1.00 84.69 94 LEU A N 1
ATOM 758 C CA . LEU A 1 94 ? -19.218 7.421 19.194 1.00 84.69 94 LEU A CA 1
ATOM 759 C C . LEU A 1 94 ? -17.962 7.350 18.313 1.00 84.69 94 LEU A C 1
ATOM 761 O O . LEU A 1 94 ? -18.076 7.114 17.111 1.00 84.69 94 LEU A O 1
ATOM 765 N N . ILE A 1 95 ? -16.768 7.477 18.897 1.00 79.94 95 ILE A N 1
ATOM 766 C CA . ILE A 1 95 ? -15.500 7.405 18.152 1.00 79.94 95 ILE A CA 1
ATOM 767 C C . ILE A 1 95 ? -15.299 6.016 17.528 1.00 79.94 95 ILE A C 1
ATOM 769 O O . ILE A 1 95 ? -14.918 5.916 16.363 1.00 79.94 95 ILE A O 1
ATOM 773 N N . THR A 1 96 ? -15.604 4.942 18.261 1.00 75.12 96 THR A N 1
ATOM 774 C CA . THR A 1 96 ? -15.475 3.569 17.736 1.00 75.12 96 THR A CA 1
ATOM 775 C C . THR A 1 96 ? -16.475 3.270 16.618 1.00 75.12 96 THR A C 1
ATOM 777 O O . THR A 1 96 ? -16.126 2.573 15.670 1.00 75.12 96 THR A O 1
ATOM 780 N N . SER A 1 97 ? -17.674 3.860 16.653 1.00 67.81 97 SER A N 1
ATOM 781 C CA . SER A 1 97 ? -18.672 3.704 15.581 1.00 67.81 97 SER A CA 1
ATOM 782 C C . SER A 1 97 ? -18.304 4.400 14.259 1.00 67.81 97 SER A C 1
ATOM 784 O O . SER A 1 97 ? -18.851 4.068 13.208 1.00 67.81 97 SER A O 1
ATOM 786 N N . LEU A 1 98 ? -17.365 5.352 14.294 1.00 65.25 98 LEU A N 1
ATOM 787 C CA . LEU A 1 98 ? -16.893 6.097 13.122 1.00 65.25 98 LEU A CA 1
ATOM 788 C C . LEU A 1 98 ? -15.645 5.485 12.477 1.00 65.25 98 LEU A C 1
ATOM 790 O O . LEU A 1 98 ? -15.261 5.910 11.383 1.00 65.25 98 LEU A O 1
ATOM 794 N N . ALA A 1 99 ? -15.032 4.481 13.111 1.00 71.94 99 ALA A N 1
ATOM 79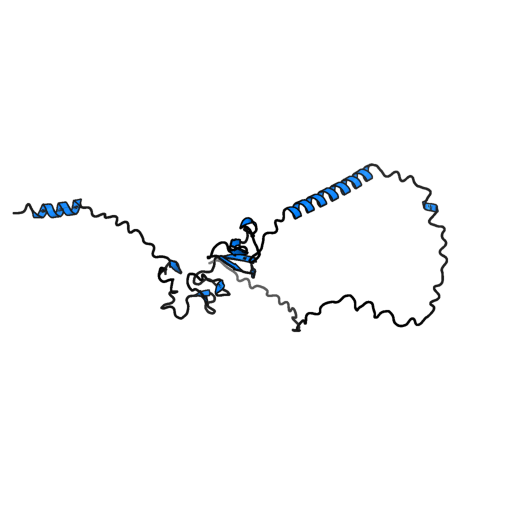5 C CA . ALA A 1 99 ? -13.972 3.699 12.498 1.00 71.94 99 ALA A CA 1
ATOM 796 C C . ALA A 1 99 ? -14.581 2.840 11.383 1.00 71.94 99 ALA A C 1
ATOM 798 O O . ALA A 1 99 ? -15.019 1.709 11.592 1.00 71.94 99 ALA A O 1
ATOM 799 N N . LYS A 1 100 ? -14.657 3.404 10.174 1.00 74.50 100 LYS A N 1
ATOM 800 C CA . LYS A 1 100 ? -14.952 2.621 8.978 1.00 74.50 100 LYS A CA 1
ATOM 801 C C . LYS A 1 100 ? -13.859 1.568 8.852 1.00 74.50 100 LYS A C 1
ATOM 803 O O . LYS A 1 100 ? -12.695 1.906 8.662 1.00 74.50 100 LYS A O 1
ATOM 808 N N . ASN A 1 101 ? -14.245 0.304 8.979 1.00 83.44 101 ASN A N 1
ATOM 809 C CA . ASN A 1 101 ? -13.372 -0.811 8.651 1.00 83.44 101 ASN A CA 1
ATOM 810 C C . ASN A 1 101 ? -13.185 -0.801 7.135 1.00 83.44 101 ASN A C 1
ATOM 812 O O . ASN A 1 101 ? -14.038 -1.288 6.394 1.00 83.44 101 ASN A O 1
ATOM 816 N N . TYR A 1 102 ? -12.120 -0.147 6.681 1.00 92.06 102 TYR A N 1
ATOM 817 C CA . TYR A 1 102 ? -11.716 -0.209 5.290 1.00 92.06 102 TYR A CA 1
ATOM 818 C C . TYR A 1 102 ? -11.084 -1.573 5.025 1.00 92.06 102 TYR A C 1
ATOM 820 O O . TYR A 1 102 ? -10.234 -2.025 5.793 1.00 92.06 102 TYR A O 1
ATOM 828 N N . ALA A 1 103 ? -11.498 -2.204 3.933 1.00 94.25 103 ALA A N 1
ATOM 829 C CA . ALA A 1 103 ? -10.910 -3.427 3.434 1.00 94.25 103 ALA A CA 1
ATOM 830 C C . ALA A 1 103 ? -9.436 -3.191 3.071 1.00 94.25 103 ALA A C 1
ATOM 832 O O . ALA A 1 103 ? -9.068 -2.184 2.442 1.00 94.25 103 ALA A O 1
ATOM 833 N N . SER A 1 104 ? -8.590 -4.114 3.513 1.00 96.00 104 SER A N 1
ATOM 834 C CA . SER A 1 104 ? -7.150 -4.096 3.283 1.00 96.00 104 SER A CA 1
ATOM 835 C C . SER A 1 104 ? -6.784 -4.699 1.918 1.00 96.00 104 SER A C 1
ATOM 837 O O . SER A 1 104 ? -7.647 -5.046 1.112 1.00 96.00 104 SER A O 1
ATOM 839 N N . TYR A 1 105 ? -5.491 -4.759 1.595 1.00 97.00 105 TYR A N 1
ATOM 840 C CA . TYR A 1 105 ? -5.039 -5.312 0.318 1.00 97.00 105 TYR A CA 1
ATOM 841 C C . TYR A 1 105 ? -5.448 -6.783 0.175 1.00 97.00 105 TYR A C 1
ATOM 843 O O . TYR A 1 105 ? -5.225 -7.584 1.079 1.00 97.00 105 TYR A O 1
ATOM 851 N N . ASN A 1 106 ? -5.979 -7.136 -0.997 1.00 97.50 106 ASN A N 1
ATOM 852 C CA . ASN A 1 106 ? -6.475 -8.469 -1.340 1.00 97.50 106 ASN A CA 1
ATOM 853 C C . ASN A 1 106 ? -7.696 -8.938 -0.522 1.00 97.50 106 ASN A C 1
ATOM 855 O O . ASN A 1 106 ? -8.026 -10.122 -0.534 1.00 97.50 106 ASN A O 1
ATOM 859 N N . GLU A 1 107 ? -8.384 -8.024 0.164 1.00 97.38 107 GLU A N 1
ATOM 860 C CA . GLU A 1 107 ? -9.688 -8.292 0.776 1.00 97.38 107 GLU A CA 1
ATOM 861 C C . GLU A 1 107 ? -10.836 -7.987 -0.188 1.00 97.38 107 GLU A C 1
ATOM 863 O O . GLU A 1 107 ? -10.697 -7.187 -1.117 1.00 97.38 107 GLU A O 1
ATOM 868 N N . ASN A 1 108 ? -11.984 -8.624 0.047 1.00 97.50 108 ASN A N 1
ATOM 869 C CA . ASN A 1 108 ? -13.183 -8.431 -0.758 1.00 97.50 108 ASN A CA 1
ATOM 870 C C . ASN A 1 108 ? -13.739 -7.008 -0.630 1.00 97.50 108 ASN A C 1
ATOM 872 O O . ASN A 1 108 ? -13.764 -6.416 0.450 1.00 97.50 108 ASN A O 1
ATOM 876 N N . CYS A 1 109 ? -14.258 -6.488 -1.737 1.00 97.00 109 CYS A N 1
ATOM 877 C CA . CYS A 1 109 ? -14.904 -5.185 -1.800 1.00 97.00 109 CYS A CA 1
ATOM 878 C C . CYS A 1 109 ? -16.030 -5.173 -2.836 1.00 97.00 109 CYS A C 1
ATOM 880 O O . CYS A 1 109 ? -15.914 -5.778 -3.898 1.00 97.00 109 CYS A O 1
ATOM 882 N N . ASP A 1 110 ? -17.085 -4.406 -2.560 1.00 96.69 110 ASP A N 1
ATOM 883 C CA . ASP A 1 110 ? -18.152 -4.142 -3.538 1.00 96.69 110 ASP A CA 1
ATOM 884 C C . ASP A 1 110 ? -17.935 -2.813 -4.276 1.00 96.69 110 ASP A C 1
ATOM 886 O O . ASP A 1 110 ? -18.467 -2.581 -5.361 1.00 96.69 110 ASP A O 1
ATOM 890 N N . SER A 1 111 ? -17.158 -1.899 -3.686 1.00 95.62 111 SER A N 1
ATOM 891 C CA . SER A 1 111 ? -16.839 -0.603 -4.284 1.00 95.62 111 SER A CA 1
ATOM 892 C C . SER A 1 111 ? -15.502 -0.054 -3.792 1.00 95.62 111 SER A C 1
ATOM 894 O O . SER A 1 111 ? -15.049 -0.368 -2.692 1.00 95.62 111 SER A O 1
ATOM 896 N N . THR A 1 112 ? -14.898 0.849 -4.570 1.00 94.75 112 THR A N 1
ATOM 897 C CA . THR A 1 112 ? -13.646 1.551 -4.229 1.00 94.75 112 THR A CA 1
ATOM 898 C C . THR A 1 112 ? -13.672 2.213 -2.855 1.00 94.75 112 THR A C 1
ATOM 900 O O . THR A 1 112 ? -12.649 2.282 -2.190 1.00 94.75 112 THR A O 1
ATOM 903 N N . ARG A 1 113 ? -14.844 2.682 -2.408 1.00 93.38 113 ARG A N 1
ATOM 904 C CA . ARG A 1 113 ? -15.009 3.376 -1.120 1.00 93.38 113 ARG A CA 1
ATOM 905 C C . ARG A 1 113 ? -14.850 2.457 0.090 1.00 93.38 113 ARG A C 1
ATOM 907 O O . ARG A 1 113 ? -14.743 2.959 1.204 1.00 93.38 113 ARG A O 1
ATOM 914 N N . MET A 1 114 ? -14.910 1.143 -0.124 1.00 94.94 114 MET A N 1
ATOM 915 C CA . MET A 1 114 ? -14.683 0.147 0.919 1.00 94.94 114 MET A CA 1
ATOM 916 C C . MET A 1 114 ? -13.196 -0.129 1.107 1.00 94.94 114 MET A C 1
ATOM 918 O O . MET A 1 114 ? -12.814 -0.541 2.189 1.00 94.94 114 MET A O 1
ATOM 922 N N . CYS A 1 115 ? -12.364 0.128 0.096 1.00 96.81 115 CYS A N 1
ATOM 923 C CA . CYS A 1 115 ? -10.921 -0.016 0.209 1.00 96.81 115 CYS A CA 1
ATOM 924 C C . CYS A 1 115 ? -10.300 1.195 0.910 1.00 96.81 115 CYS A C 1
ATOM 926 O O . CYS A 1 115 ? -10.800 2.318 0.809 1.00 96.81 115 CYS A O 1
ATOM 928 N N . ASP A 1 116 ? -9.175 0.972 1.584 1.00 95.25 116 ASP A N 1
ATOM 929 C CA . ASP A 1 116 ? -8.418 2.040 2.235 1.00 95.25 116 ASP A CA 1
ATOM 930 C C . ASP A 1 116 ? -7.750 2.960 1.192 1.00 95.25 116 ASP A C 1
ATOM 932 O O . ASP A 1 116 ? -6.692 2.658 0.624 1.00 95.25 116 ASP A O 1
ATOM 936 N N . THR A 1 117 ? -8.383 4.104 0.925 1.00 93.12 117 THR A N 1
ATOM 937 C CA . THR A 1 117 ? -7.891 5.081 -0.053 1.00 93.12 117 THR A CA 1
ATOM 938 C C . THR A 1 117 ? -6.609 5.776 0.397 1.00 93.12 117 THR A C 1
ATOM 940 O O . THR A 1 117 ? -5.842 6.215 -0.458 1.00 93.12 117 THR A O 1
ATOM 943 N N . GLU A 1 118 ? -6.329 5.847 1.704 1.00 93.38 118 GLU A N 1
ATOM 944 C CA . GLU A 1 118 ? -5.076 6.430 2.214 1.00 93.38 118 GLU A CA 1
ATOM 945 C C . GLU A 1 118 ? -3.866 5.568 1.823 1.00 93.38 118 GLU A C 1
ATOM 947 O O . GLU A 1 118 ? -2.751 6.067 1.657 1.00 93.38 118 GLU A O 1
ATOM 952 N N . LYS A 1 119 ? -4.100 4.273 1.581 1.00 95.88 119 LYS A N 1
ATOM 953 C CA . LYS A 1 119 ? -3.106 3.317 1.077 1.00 95.88 119 LYS A CA 1
ATOM 954 C C . LYS A 1 119 ? -3.055 3.219 -0.451 1.00 95.88 119 LYS A C 1
ATOM 956 O O . LYS A 1 119 ? -2.346 2.352 -0.964 1.00 95.88 119 LYS A O 1
ATOM 961 N N . ASN A 1 120 ? -3.759 4.096 -1.176 1.00 96.50 120 ASN A N 1
ATOM 962 C CA . ASN A 1 120 ? -3.938 4.064 -2.636 1.00 96.50 120 ASN A CA 1
ATOM 963 C C . ASN A 1 120 ? -4.548 2.747 -3.161 1.00 96.50 120 ASN A C 1
ATOM 965 O O . ASN A 1 120 ? -4.202 2.290 -4.258 1.00 96.50 120 ASN A O 1
ATOM 969 N N . 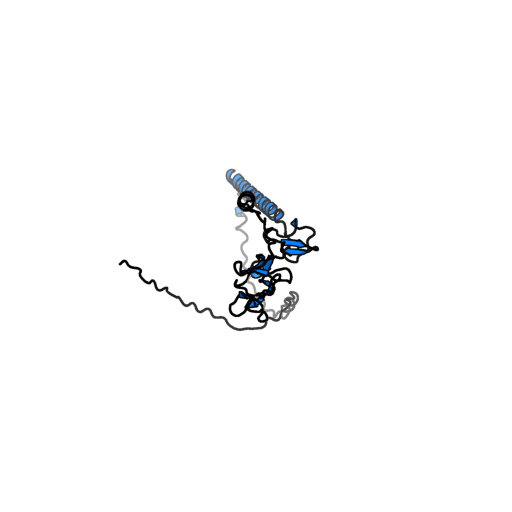LEU A 1 121 ? -5.440 2.126 -2.383 1.00 97.25 121 LEU A N 1
ATOM 970 C CA . LEU A 1 121 ? -6.183 0.945 -2.815 1.00 97.25 121 LEU A CA 1
ATOM 971 C C . LEU A 1 121 ? -7.444 1.332 -3.597 1.00 97.25 121 LEU A C 1
ATOM 973 O O . LEU A 1 121 ? -8.074 2.360 -3.351 1.00 97.25 121 LEU A O 1
ATOM 977 N N . ASN A 1 122 ? -7.814 0.478 -4.542 1.00 97.69 122 ASN A N 1
ATOM 978 C CA . ASN A 1 122 ? -9.015 0.570 -5.350 1.00 97.69 122 ASN A CA 1
ATOM 979 C C . ASN A 1 122 ? -9.652 -0.816 -5.482 1.00 97.69 122 ASN A C 1
ATOM 981 O O . ASN A 1 122 ? -8.953 -1.826 -5.542 1.00 97.69 122 ASN A O 1
ATOM 985 N N . CYS A 1 123 ? -10.978 -0.859 -5.561 1.00 97.62 123 CYS A N 1
ATOM 986 C CA . CYS A 1 123 ? -11.701 -2.101 -5.764 1.00 97.62 123 CYS A CA 1
ATOM 987 C C . CYS A 1 123 ? -11.651 -2.485 -7.243 1.00 97.62 123 CYS A C 1
ATOM 989 O O . CYS A 1 123 ? -12.191 -1.770 -8.089 1.00 97.62 123 CYS A O 1
ATOM 991 N N . SER A 1 124 ? -11.000 -3.601 -7.556 1.00 97.56 124 SER A N 1
ATOM 992 C CA . SER A 1 124 ? -10.916 -4.153 -8.906 1.00 97.56 124 SER A CA 1
ATOM 993 C C . SER A 1 124 ? -11.291 -5.623 -8.857 1.00 97.56 124 SER A C 1
ATOM 995 O O . SER A 1 124 ? -10.731 -6.377 -8.068 1.00 97.56 124 SER A O 1
ATOM 997 N N . ASN A 1 125 ? -12.249 -6.039 -9.685 1.00 96.88 125 ASN A N 1
ATOM 998 C CA . ASN A 1 125 ? -12.742 -7.421 -9.726 1.00 96.88 125 ASN A CA 1
ATOM 999 C C . ASN A 1 125 ? -13.173 -7.970 -8.349 1.00 96.88 125 ASN A C 1
ATOM 1001 O O . ASN A 1 125 ? -12.944 -9.136 -8.043 1.00 96.88 125 ASN A O 1
ATOM 1005 N N . GLY A 1 126 ? -13.788 -7.124 -7.517 1.00 96.88 126 GLY A N 1
ATOM 1006 C CA . GLY A 1 126 ? -14.299 -7.517 -6.203 1.00 96.88 126 GLY A CA 1
ATOM 1007 C C . GLY A 1 126 ? -13.242 -7.647 -5.104 1.00 96.88 126 GLY A C 1
ATOM 1008 O O . GLY A 1 126 ? -13.571 -8.122 -4.020 1.00 96.88 126 GLY A O 1
ATOM 1009 N N . ILE A 1 127 ? -11.993 -7.240 -5.361 1.00 97.88 127 ILE A N 1
ATOM 1010 C CA . ILE A 1 127 ? -10.906 -7.224 -4.374 1.00 97.88 127 ILE A CA 1
ATOM 1011 C C . ILE A 1 127 ? -10.170 -5.880 -4.349 1.00 97.88 127 ILE A C 1
ATOM 1013 O O . ILE A 1 127 ? -10.053 -5.188 -5.366 1.00 97.88 127 ILE A O 1
ATOM 1017 N N . CYS A 1 128 ? -9.660 -5.491 -3.184 1.00 97.94 128 CYS A N 1
ATOM 1018 C CA . CYS A 1 128 ? -8.875 -4.271 -3.036 1.00 97.94 128 CYS A CA 1
ATOM 1019 C C . CYS A 1 128 ? -7.443 -4.480 -3.543 1.00 97.94 128 CYS A C 1
ATOM 1021 O O . CYS A 1 128 ? -6.656 -5.228 -2.963 1.00 97.94 128 CYS A O 1
ATOM 1023 N N . VAL A 1 129 ? -7.081 -3.776 -4.611 1.00 97.56 129 VAL A N 1
ATOM 1024 C CA . VAL A 1 129 ? -5.751 -3.798 -5.240 1.00 97.56 129 VAL A CA 1
ATOM 1025 C C . VAL A 1 129 ? -5.201 -2.380 -5.358 1.00 97.56 129 VAL A C 1
ATOM 1027 O O . VAL A 1 129 ? -5.908 -1.415 -5.091 1.00 97.56 129 VAL A O 1
ATOM 1030 N N . CYS A 1 130 ? -3.946 -2.203 -5.766 1.00 97.44 130 CYS A N 1
ATOM 1031 C CA . CYS A 1 130 ? -3.420 -0.857 -5.991 1.00 97.44 130 CYS A CA 1
ATOM 1032 C C . CYS A 1 130 ? -4.150 -0.149 -7.144 1.00 97.44 130 CYS A C 1
ATOM 1034 O O . CYS A 1 130 ? -4.379 -0.738 -8.199 1.00 97.44 130 CYS A O 1
ATOM 1036 N N . GLY A 1 131 ? -4.495 1.129 -6.956 1.00 94.12 131 GLY A N 1
ATOM 1037 C CA . GLY A 1 131 ? -5.362 1.865 -7.886 1.00 94.12 131 GLY A CA 1
ATOM 1038 C C . GLY A 1 131 ? -4.790 2.135 -9.280 1.00 94.12 131 GLY A C 1
ATOM 1039 O O . GLY A 1 131 ? -5.541 2.499 -10.180 1.00 94.12 131 GLY A O 1
ATOM 1040 N N . SER A 1 132 ? -3.486 1.941 -9.474 1.00 91.56 132 SER A N 1
ATOM 1041 C CA . SER A 1 132 ? -2.792 2.100 -10.752 1.00 91.56 132 SER A CA 1
ATOM 1042 C C . SER A 1 132 ? -1.840 0.929 -10.975 1.00 91.56 132 SER A C 1
ATOM 1044 O O . SER A 1 132 ? -1.235 0.434 -10.026 1.00 91.56 132 SER A O 1
ATOM 1046 N N . SER A 1 133 ? -1.634 0.540 -12.234 1.00 86.19 133 SER A N 1
ATOM 1047 C CA . SER A 1 133 ? -0.637 -0.468 -12.625 1.00 86.19 133 SER A CA 1
ATOM 1048 C C . SER A 1 133 ? 0.807 -0.034 -12.341 1.00 86.19 133 SER A C 1
ATOM 1050 O O . SER A 1 133 ? 1.697 -0.874 -12.224 1.00 86.19 133 SER A O 1
ATOM 1052 N N . SER A 1 134 ? 1.044 1.274 -12.195 1.00 88.06 134 SER A N 1
ATOM 1053 C CA . SER A 1 134 ? 2.337 1.835 -11.788 1.00 88.06 134 SER A CA 1
ATOM 1054 C C . SER A 1 134 ? 2.634 1.679 -10.295 1.00 88.06 134 SER A C 1
ATOM 1056 O O . SER A 1 134 ? 3.753 1.967 -9.871 1.00 88.06 134 SER A O 1
ATOM 1058 N N . LEU A 1 135 ? 1.652 1.256 -9.497 1.00 93.94 135 LEU A N 1
ATOM 1059 C CA . LEU A 1 135 ? 1.791 1.049 -8.063 1.00 93.94 135 LEU A CA 1
ATOM 1060 C C . LEU A 1 135 ? 1.969 -0.443 -7.749 1.00 93.94 135 LEU A C 1
ATOM 1062 O O . LEU A 1 135 ? 1.448 -1.311 -8.450 1.00 93.94 135 LEU A O 1
ATOM 1066 N N . ILE A 1 136 ? 2.674 -0.736 -6.661 1.00 93.81 136 ILE A N 1
ATOM 1067 C CA . ILE A 1 136 ? 2.816 -2.075 -6.092 1.00 93.81 136 ILE A CA 1
ATOM 1068 C C . ILE A 1 136 ? 2.567 -2.041 -4.584 1.00 93.81 136 ILE A C 1
ATOM 1070 O O . ILE A 1 136 ? 2.955 -1.094 -3.899 1.00 93.81 136 ILE A O 1
ATOM 1074 N N . TRP A 1 137 ? 1.930 -3.091 -4.067 1.00 95.94 137 TRP A N 1
ATOM 1075 C CA . TRP A 1 137 ? 1.750 -3.299 -2.638 1.00 95.94 137 TRP A CA 1
ATOM 1076 C C . TRP A 1 137 ? 3.045 -3.773 -1.978 1.00 95.94 137 TRP A C 1
ATOM 1078 O O . TRP A 1 137 ? 3.597 -4.803 -2.361 1.00 95.94 137 TRP A O 1
ATOM 1088 N N . ILE A 1 138 ? 3.500 -3.053 -0.951 1.00 93.25 138 ILE A N 1
ATOM 1089 C CA . ILE A 1 138 ? 4.661 -3.453 -0.151 1.00 93.25 138 ILE A CA 1
ATOM 1090 C C . ILE A 1 138 ? 4.218 -3.747 1.275 1.00 93.25 138 ILE A C 1
ATOM 1092 O O . ILE A 1 138 ? 3.885 -2.832 2.033 1.00 93.25 138 ILE A O 1
ATOM 1096 N N . SER A 1 139 ? 4.280 -5.022 1.661 1.00 92.62 139 SER A N 1
ATOM 1097 C CA . SER A 1 139 ? 3.848 -5.496 2.981 1.00 92.62 139 SER A CA 1
ATOM 1098 C C . SER A 1 139 ? 4.574 -4.795 4.132 1.00 92.62 139 SER A C 1
ATOM 1100 O O . SER A 1 139 ? 3.942 -4.454 5.127 1.00 92.62 139 SER A O 1
ATOM 1102 N N . SER A 1 140 ? 5.866 -4.477 3.973 1.00 91.00 140 SER A N 1
ATOM 1103 C CA . SER A 1 140 ? 6.667 -3.779 4.993 1.00 91.00 140 SER A CA 1
ATOM 1104 C C . SER A 1 140 ? 6.128 -2.394 5.361 1.00 91.00 140 SER A C 1
ATOM 1106 O O . SER A 1 140 ? 6.307 -1.953 6.490 1.00 91.00 140 SER A O 1
ATOM 1108 N N . TYR A 1 141 ? 5.467 -1.710 4.424 1.00 91.25 141 TYR A N 1
ATOM 1109 C CA . TYR A 1 141 ? 4.866 -0.394 4.658 1.00 91.25 141 TYR A CA 1
ATOM 1110 C C . TYR A 1 141 ? 3.338 -0.438 4.711 1.00 91.25 141 TYR A C 1
ATOM 1112 O O . TYR A 1 141 ? 2.721 0.591 4.976 1.00 91.25 141 TYR A O 1
ATOM 1120 N N . SER A 1 142 ? 2.735 -1.597 4.419 1.00 94.56 142 SER A N 1
ATOM 1121 C CA . SER A 1 142 ? 1.286 -1.782 4.308 1.00 94.56 142 SER A CA 1
ATOM 1122 C C . SER A 1 142 ? 0.614 -0.702 3.452 1.00 94.56 142 SER A C 1
ATOM 1124 O O . SER A 1 142 ? -0.413 -0.142 3.835 1.00 94.56 142 SER A O 1
ATOM 1126 N N . LYS A 1 143 ? 1.222 -0.367 2.307 1.00 96.19 143 LYS A N 1
ATOM 1127 C CA . LYS A 1 143 ? 0.702 0.632 1.363 1.00 96.19 143 LYS A CA 1
ATOM 1128 C C . LYS A 1 143 ? 1.135 0.338 -0.069 1.00 96.19 143 LYS A C 1
ATOM 1130 O O . LYS A 1 143 ? 2.184 -0.272 -0.298 1.00 96.19 143 LYS A O 1
ATOM 1135 N N . CYS A 1 144 ? 0.357 0.836 -1.025 1.00 96.94 144 CYS A N 1
ATOM 1136 C CA . CYS A 1 144 ? 0.763 0.874 -2.421 1.00 96.94 144 CYS A CA 1
ATOM 1137 C C . CYS A 1 144 ? 1.737 2.034 -2.657 1.00 96.94 144 CYS A C 1
ATOM 1139 O O . CYS A 1 144 ? 1.421 3.191 -2.362 1.00 96.94 144 CYS A O 1
ATOM 1141 N N . ILE A 1 145 ? 2.913 1.727 -3.200 1.00 94.94 145 ILE A N 1
ATOM 1142 C CA . ILE A 1 145 ? 3.931 2.712 -3.588 1.00 94.94 145 ILE A CA 1
ATOM 1143 C C . ILE A 1 145 ? 4.204 2.642 -5.085 1.00 94.94 145 ILE A C 1
ATOM 1145 O O . ILE A 1 145 ? 3.895 1.641 -5.727 1.00 94.94 145 ILE A O 1
ATOM 1149 N N . LEU A 1 146 ? 4.791 3.700 -5.642 1.00 93.50 146 LEU A N 1
ATOM 1150 C CA . LEU A 1 146 ? 5.213 3.708 -7.037 1.00 93.50 146 LEU A CA 1
ATOM 1151 C C . LEU A 1 146 ? 6.302 2.654 -7.263 1.00 93.50 146 LEU A C 1
ATOM 1153 O O . LEU A 1 146 ? 7.223 2.522 -6.455 1.00 93.50 146 LEU A O 1
ATOM 1157 N N . ARG A 1 147 ? 6.187 1.918 -8.367 1.00 91.19 147 ARG A N 1
ATOM 1158 C CA . ARG A 1 147 ? 7.241 1.025 -8.840 1.00 91.19 147 ARG A CA 1
ATOM 1159 C C . ARG A 1 147 ? 8.498 1.826 -9.169 1.00 91.19 147 ARG A C 1
ATOM 1161 O O . ARG A 1 147 ? 8.428 2.938 -9.692 1.00 91.19 147 ARG A O 1
ATOM 1168 N N . LYS A 1 148 ? 9.636 1.221 -8.868 1.00 89.75 148 LYS A N 1
ATOM 1169 C CA . LYS A 1 148 ? 10.973 1.774 -9.025 1.00 89.75 148 LYS A CA 1
ATOM 1170 C C . LYS A 1 148 ? 11.405 1.753 -10.487 1.00 89.75 148 LYS A C 1
ATOM 1172 O O . LYS A 1 148 ? 11.138 0.809 -11.238 1.00 89.75 148 LYS A O 1
ATOM 1177 N N . SER A 1 149 ? 12.058 2.833 -10.873 1.00 85.75 149 SER A N 1
ATOM 1178 C CA . SER A 1 149 ? 12.639 3.082 -12.184 1.00 85.75 149 SER A CA 1
ATOM 1179 C C . SER A 1 149 ? 14.087 2.595 -12.258 1.00 85.75 149 SER A C 1
ATOM 1181 O O . SER A 1 149 ? 14.663 2.127 -11.275 1.00 85.75 149 SER A O 1
ATOM 1183 N N . TYR A 1 150 ? 14.672 2.657 -13.454 1.00 81.31 150 TYR A N 1
ATOM 1184 C CA . TYR A 1 150 ? 16.032 2.194 -13.706 1.00 81.31 150 TYR A CA 1
ATOM 1185 C C . TYR A 1 150 ? 17.054 2.849 -12.759 1.00 81.31 150 TYR A C 1
ATOM 1187 O O . TYR A 1 150 ? 17.103 4.071 -12.621 1.00 81.31 150 TYR A O 1
ATOM 1195 N N . GLY A 1 151 ? 17.907 2.028 -12.145 1.00 81.06 151 GLY A N 1
ATOM 1196 C CA . GLY A 1 151 ? 18.972 2.454 -11.238 1.00 81.06 151 GLY A CA 1
ATOM 1197 C C . GLY A 1 151 ? 18.535 2.713 -9.794 1.00 81.06 151 GLY A C 1
ATOM 1198 O O . GLY A 1 151 ? 19.398 2.904 -8.940 1.00 81.06 151 GLY A O 1
ATOM 1199 N N . GLU A 1 152 ? 17.235 2.694 -9.487 1.00 88.19 152 GLU A N 1
ATOM 1200 C CA . GLU A 1 152 ? 16.759 2.832 -8.109 1.00 88.19 152 GLU A CA 1
ATOM 1201 C C . GLU A 1 152 ? 16.943 1.534 -7.318 1.00 88.19 152 GLU A C 1
ATOM 1203 O O . GLU A 1 152 ? 16.677 0.441 -7.820 1.00 88.19 152 GLU A O 1
ATOM 1208 N N . ASN A 1 153 ? 17.352 1.659 -6.052 1.00 91.69 153 ASN A N 1
ATOM 1209 C CA . ASN A 1 153 ? 17.597 0.514 -5.178 1.00 91.69 153 ASN A CA 1
ATOM 1210 C C . ASN A 1 153 ? 16.323 -0.292 -4.940 1.00 91.69 153 ASN A C 1
ATOM 1212 O O . ASN A 1 153 ? 15.351 0.248 -4.418 1.00 91.69 153 ASN A O 1
ATOM 1216 N N . CYS A 1 154 ? 16.345 -1.590 -5.211 1.00 91.75 154 CYS A N 1
ATOM 1217 C CA . CYS A 1 154 ? 15.233 -2.519 -5.002 1.00 91.75 154 CYS A CA 1
ATOM 1218 C C . CYS A 1 154 ? 15.674 -3.691 -4.118 1.00 91.75 154 CYS A C 1
ATOM 1220 O O . CYS A 1 154 ? 16.866 -3.987 -4.027 1.00 91.75 154 CYS A O 1
ATOM 1222 N N . LEU A 1 155 ? 14.716 -4.347 -3.457 1.00 90.50 155 LEU A N 1
ATOM 1223 C CA . LEU A 1 155 ? 14.960 -5.607 -2.738 1.00 90.50 155 LEU A CA 1
ATOM 1224 C C . LEU A 1 155 ? 14.449 -6.811 -3.537 1.00 90.50 155 LEU A C 1
ATOM 1226 O O . LEU A 1 155 ? 14.954 -7.921 -3.392 1.00 90.50 155 LEU A O 1
ATOM 1230 N N . SER A 1 156 ? 13.450 -6.587 -4.389 1.00 90.06 156 SER A N 1
ATOM 1231 C CA . SER A 1 156 ? 12.800 -7.603 -5.208 1.00 90.06 156 SER A CA 1
ATOM 1232 C C . SER A 1 156 ? 12.462 -7.072 -6.601 1.00 90.06 156 SER A C 1
ATOM 1234 O O . SER A 1 156 ? 12.202 -5.883 -6.784 1.00 90.06 156 SER A O 1
ATOM 1236 N N . THR A 1 157 ? 12.433 -7.959 -7.600 1.00 88.75 157 THR A N 1
ATOM 1237 C CA . THR A 1 157 ? 12.069 -7.610 -8.988 1.00 88.75 157 THR A CA 1
ATOM 1238 C C . THR A 1 157 ? 10.671 -7.012 -9.097 1.00 88.75 157 THR A C 1
ATOM 1240 O O . THR A 1 157 ? 10.470 -6.102 -9.890 1.00 88.75 157 THR A O 1
ATOM 1243 N N . SER A 1 158 ? 9.729 -7.449 -8.260 1.00 88.44 158 SER A N 1
ATOM 1244 C CA . SER A 1 158 ? 8.366 -6.912 -8.250 1.00 88.44 158 SER A CA 1
ATOM 1245 C C . SER A 1 158 ? 8.316 -5.414 -7.940 1.00 88.44 158 SER A C 1
ATOM 1247 O O . SER A 1 158 ? 7.410 -4.722 -8.396 1.00 88.44 158 SER A O 1
ATOM 1249 N N . GLU A 1 159 ? 9.295 -4.880 -7.202 1.00 91.06 159 GLU A N 1
ATOM 1250 C CA . GLU A 1 159 ? 9.364 -3.441 -6.934 1.00 91.06 159 GLU A CA 1
ATOM 1251 C C . GLU A 1 159 ? 9.686 -2.616 -8.178 1.00 91.06 159 GLU A C 1
ATOM 1253 O O . GLU A 1 159 ? 9.413 -1.420 -8.176 1.00 91.06 159 GLU A O 1
ATOM 1258 N N . CYS A 1 160 ? 10.261 -3.217 -9.218 1.00 90.12 160 CYS A N 1
ATOM 1259 C CA . CYS A 1 160 ? 10.625 -2.527 -10.445 1.00 90.12 160 CYS A CA 1
ATOM 1260 C C . CYS A 1 160 ? 9.419 -2.367 -11.383 1.00 90.12 160 CYS A C 1
ATOM 1262 O O . CYS A 1 160 ? 8.394 -3.038 -11.253 1.00 90.12 160 CYS A O 1
ATOM 1264 N N . ALA A 1 161 ? 9.497 -1.435 -12.330 1.00 84.38 161 ALA A N 1
ATOM 1265 C CA . ALA A 1 161 ? 8.428 -1.235 -13.303 1.00 84.38 161 ALA A CA 1
ATOM 1266 C C . ALA A 1 161 ? 8.360 -2.381 -14.338 1.00 84.38 161 ALA A C 1
ATOM 1268 O O . ALA A 1 161 ? 9.098 -2.376 -15.327 1.00 84.38 161 ALA A O 1
ATOM 1269 N N . ASP A 1 162 ? 7.423 -3.323 -14.156 1.00 70.06 162 ASP A N 1
ATOM 1270 C CA . ASP A 1 162 ? 7.240 -4.492 -15.044 1.00 70.06 162 ASP A CA 1
ATOM 1271 C C . ASP A 1 162 ? 7.012 -4.106 -16.512 1.00 70.06 162 ASP A C 1
ATOM 1273 O O . ASP A 1 162 ? 7.496 -4.784 -17.415 1.00 70.06 162 ASP A O 1
ATOM 1277 N N . LEU A 1 163 ? 6.323 -2.985 -16.770 1.00 65.00 163 LEU A N 1
ATOM 1278 C CA . LEU A 1 163 ? 6.043 -2.492 -18.129 1.00 65.00 163 LEU A CA 1
ATOM 1279 C C . LEU A 1 163 ? 7.312 -2.173 -18.939 1.00 65.00 163 LEU A C 1
ATOM 1281 O O . LEU A 1 163 ? 7.230 -1.989 -20.150 1.00 65.00 163 LEU A O 1
ATOM 1285 N N . THR A 1 164 ? 8.468 -2.111 -18.277 1.00 64.75 164 THR A N 1
ATOM 1286 C CA . THR A 1 164 ? 9.776 -1.839 -18.888 1.00 64.75 164 THR A CA 1
ATOM 1287 C C . THR A 1 164 ? 10.734 -3.031 -18.843 1.00 64.75 164 THR A C 1
ATOM 1289 O O . THR A 1 164 ? 11.898 -2.881 -19.201 1.00 64.75 164 THR A O 1
ATOM 1292 N N . GLY A 1 165 ? 10.271 -4.206 -18.390 1.00 74.00 165 GLY A N 1
ATOM 1293 C CA . GLY A 1 165 ? 11.105 -5.410 -18.296 1.00 74.00 165 GLY A CA 1
ATOM 1294 C C . GLY A 1 165 ? 12.263 -5.291 -17.298 1.00 74.00 165 GLY A C 1
ATOM 1295 O O . GLY A 1 165 ? 13.245 -6.023 -17.409 1.00 74.00 165 GLY A O 1
ATOM 1296 N N . LEU A 1 166 ? 12.173 -4.357 -16.345 1.00 82.75 166 LEU A N 1
ATOM 1297 C CA . LEU A 1 166 ? 13.184 -4.165 -15.309 1.00 82.75 166 LEU A CA 1
ATOM 1298 C C . LEU A 1 166 ? 13.139 -5.317 -14.304 1.00 82.75 166 LEU A C 1
ATOM 1300 O O . LEU A 1 166 ? 12.066 -5.734 -13.870 1.00 82.75 166 LEU A O 1
ATOM 1304 N N . PHE A 1 167 ? 14.310 -5.772 -13.873 1.00 87.94 167 PHE A N 1
ATOM 1305 C CA . PHE A 1 167 ? 14.448 -6.717 -12.772 1.00 87.94 167 PHE A CA 1
ATOM 1306 C C . PHE A 1 167 ? 15.380 -6.161 -11.704 1.00 87.94 167 PHE A C 1
ATOM 1308 O O . PHE A 1 167 ? 16.200 -5.284 -11.971 1.00 87.94 167 PHE A O 1
ATOM 1315 N N . CYS A 1 168 ? 15.257 -6.662 -10.480 1.00 90.44 168 CYS A N 1
ATOM 1316 C CA . CYS A 1 168 ? 16.124 -6.211 -9.409 1.00 90.44 168 CYS A CA 1
ATOM 1317 C C . CYS A 1 168 ? 17.475 -6.925 -9.489 1.00 90.44 168 CYS A C 1
ATOM 1319 O O . CYS A 1 168 ? 17.567 -8.118 -9.196 1.00 90.44 168 CYS A O 1
ATOM 1321 N N . ALA A 1 169 ? 18.517 -6.211 -9.916 1.00 87.81 169 ALA A N 1
ATOM 1322 C CA . ALA A 1 169 ? 19.870 -6.746 -9.959 1.00 87.81 169 ALA A CA 1
ATOM 1323 C C . ALA A 1 169 ? 20.482 -6.781 -8.553 1.00 87.81 169 ALA A C 1
ATOM 1325 O O . ALA A 1 169 ? 20.221 -5.913 -7.724 1.00 87.81 169 ALA A O 1
ATOM 1326 N N . THR A 1 170 ? 21.322 -7.783 -8.288 1.00 81.44 170 THR A N 1
ATOM 1327 C CA . THR A 1 170 ? 22.030 -7.933 -7.006 1.00 81.44 170 THR A CA 1
ATOM 1328 C C . THR A 1 170 ? 23.282 -7.062 -6.912 1.00 81.44 170 THR A C 1
ATOM 1330 O O . THR A 1 170 ? 23.707 -6.731 -5.809 1.00 81.44 170 THR A O 1
ATOM 1333 N N . SER A 1 171 ? 23.878 -6.674 -8.045 1.00 78.94 171 SER A N 1
ATOM 1334 C CA . SER A 1 171 ? 25.044 -5.788 -8.087 1.00 78.94 171 SER A CA 1
ATOM 1335 C C . SER A 1 171 ? 25.107 -5.021 -9.418 1.00 78.94 171 SER A C 1
ATOM 1337 O O . SER A 1 171 ? 25.355 -5.643 -10.454 1.00 78.94 171 SER A O 1
ATOM 1339 N N . PRO A 1 172 ? 24.885 -3.691 -9.426 1.00 75.31 172 PRO A N 1
ATOM 1340 C CA . PRO A 1 172 ? 24.438 -2.861 -8.299 1.00 75.31 172 PRO A CA 1
ATOM 1341 C C . PRO A 1 172 ? 23.030 -3.259 -7.824 1.00 75.31 172 PRO A C 1
ATOM 1343 O O . PRO A 1 172 ? 22.219 -3.698 -8.636 1.00 75.31 172 PRO A O 1
ATOM 1346 N N . SER A 1 173 ? 22.749 -3.118 -6.521 1.00 83.44 173 SER A N 1
ATOM 1347 C CA . SER A 1 173 ? 21.429 -3.398 -5.939 1.00 83.44 173 SER A CA 1
ATOM 1348 C C . SER A 1 173 ? 20.415 -2.379 -6.450 1.00 83.44 173 SER A C 1
ATOM 1350 O O . SER A 1 173 ? 20.264 -1.315 -5.857 1.00 83.44 173 SER A O 1
ATOM 1352 N N . GLY A 1 174 ? 19.764 -2.662 -7.571 1.00 88.69 174 GLY A N 1
ATOM 1353 C CA . GLY A 1 174 ? 18.869 -1.710 -8.211 1.00 88.69 174 GLY A CA 1
ATOM 1354 C C . GLY A 1 174 ? 18.140 -2.279 -9.416 1.00 88.69 174 GLY A C 1
ATOM 1355 O O . GLY A 1 174 ? 18.519 -3.316 -9.964 1.00 88.69 174 GLY A O 1
ATOM 1356 N N . CYS A 1 175 ? 17.064 -1.606 -9.812 1.00 88.94 175 CYS A N 1
ATOM 1357 C CA . CYS A 1 175 ? 16.279 -2.001 -10.973 1.00 88.94 175 CYS A CA 1
ATOM 1358 C C . CYS A 1 175 ? 17.122 -1.834 -12.237 1.00 88.94 175 CYS A C 1
ATOM 1360 O O . CYS A 1 175 ? 17.549 -0.727 -12.565 1.00 88.94 175 CYS A O 1
ATOM 1362 N N . ASN A 1 176 ? 17.373 -2.932 -12.940 1.00 84.94 176 ASN A N 1
ATOM 1363 C CA . ASN A 1 176 ? 18.274 -2.984 -14.080 1.00 84.94 176 ASN A CA 1
ATOM 1364 C C . ASN A 1 176 ? 17.656 -3.766 -15.249 1.00 84.94 176 ASN A C 1
ATOM 1366 O O . ASN A 1 176 ? 16.654 -4.468 -15.096 1.00 84.94 176 ASN A O 1
ATOM 1370 N N . CYS A 1 177 ? 18.253 -3.614 -16.425 1.00 81.62 177 CYS A N 1
ATOM 1371 C CA . CYS A 1 177 ? 17.853 -4.274 -17.661 1.00 81.62 177 CYS A CA 1
ATOM 1372 C C . CYS A 1 177 ? 18.467 -5.675 -17.746 1.00 81.62 177 CYS A C 1
ATOM 1374 O O . CYS A 1 177 ? 19.645 -5.817 -17.398 1.00 81.62 177 CYS A O 1
ATOM 1376 N N . PRO A 1 178 ? 17.716 -6.713 -18.174 1.00 79.12 178 PRO A N 1
ATOM 1377 C CA . PRO A 1 178 ? 18.193 -8.103 -18.228 1.00 79.12 178 PRO A CA 1
ATOM 1378 C C . PRO A 1 178 ? 19.528 -8.211 -18.964 1.00 79.12 178 PRO A C 1
ATOM 1380 O O . PRO A 1 178 ? 19.761 -7.473 -19.911 1.00 79.12 178 PRO A O 1
ATOM 1383 N N . SER A 1 179 ? 20.410 -9.135 -18.574 1.00 71.06 179 SER A N 1
ATOM 1384 C CA . SER A 1 179 ? 21.763 -9.257 -19.157 1.00 71.06 179 SER A CA 1
ATOM 1385 C C . SER A 1 179 ? 21.781 -9.564 -20.661 1.00 71.06 179 SER A C 1
ATOM 1387 O O . SER A 1 179 ? 22.813 -9.414 -21.308 1.00 71.06 179 SER A O 1
ATOM 1389 N N . THR A 1 180 ? 20.644 -9.970 -21.225 1.00 69.69 180 THR A N 1
ATOM 1390 C CA . THR A 1 180 ? 20.423 -10.150 -22.665 1.00 69.69 180 THR A CA 1
ATOM 1391 C C . THR A 1 180 ? 20.178 -8.839 -23.414 1.00 69.69 180 THR A C 1
ATOM 1393 O O . THR A 1 180 ? 20.132 -8.848 -24.641 1.00 69.69 180 THR A O 1
ATOM 1396 N N . SER A 1 181 ? 20.005 -7.720 -22.707 1.00 69.19 181 SER A N 1
ATOM 1397 C CA . SER A 1 181 ? 19.812 -6.408 -23.318 1.00 69.19 181 SER A CA 1
ATOM 1398 C C . SER A 1 181 ? 21.095 -5.906 -23.975 1.00 69.19 181 SER A C 1
ATOM 1400 O O . SER A 1 181 ? 22.177 -5.896 -23.382 1.00 69.19 181 SER A O 1
ATOM 1402 N N . VAL A 1 182 ? 20.984 -5.453 -25.222 1.00 67.06 182 VAL A N 1
ATOM 1403 C CA . VAL A 1 182 ? 22.119 -4.869 -25.939 1.00 67.06 182 VAL A CA 1
ATOM 1404 C C . VAL A 1 182 ? 22.422 -3.500 -25.322 1.00 67.06 182 VAL A C 1
ATOM 1406 O O . VAL A 1 182 ? 21.564 -2.624 -25.272 1.00 67.06 182 VAL A O 1
ATOM 1409 N N . ALA A 1 183 ? 23.650 -3.314 -24.830 1.00 61.44 183 ALA A N 1
ATOM 1410 C CA . ALA A 1 183 ? 24.150 -2.040 -24.298 1.00 61.44 183 ALA A CA 1
ATOM 1411 C C . ALA A 1 183 ? 23.373 -1.449 -23.093 1.00 61.44 183 ALA A C 1
ATOM 1413 O O . ALA A 1 183 ? 23.284 -0.227 -22.966 1.00 61.44 183 ALA A O 1
ATOM 1414 N N . ASN A 1 184 ? 22.835 -2.286 -22.192 1.00 57.69 184 ASN A N 1
ATOM 1415 C CA . ASN A 1 184 ? 21.999 -1.854 -21.052 1.00 57.69 184 ASN A CA 1
ATOM 1416 C C . ASN A 1 184 ? 20.747 -1.061 -21.475 1.00 57.69 184 ASN A C 1
ATOM 1418 O O . ASN A 1 184 ? 20.219 -0.254 -20.706 1.00 57.69 184 ASN A O 1
ATOM 1422 N N . MET A 1 185 ? 20.279 -1.249 -22.710 1.00 61.84 185 MET A N 1
ATOM 1423 C CA . MET A 1 185 ? 18.986 -0.738 -23.144 1.00 61.84 185 MET A CA 1
ATOM 1424 C C . MET A 1 185 ? 17.941 -1.785 -22.799 1.00 61.84 185 MET A C 1
ATOM 1426 O O . MET A 1 185 ? 17.866 -2.817 -23.454 1.00 61.84 185 MET A O 1
ATOM 1430 N N . CYS A 1 186 ? 17.148 -1.537 -21.758 1.00 67.12 186 CYS A N 1
ATOM 1431 C CA . CYS A 1 186 ? 15.974 -2.355 -21.476 1.00 67.12 186 CYS A CA 1
ATOM 1432 C C . CYS A 1 186 ? 15.160 -2.411 -22.764 1.00 67.12 186 CYS A C 1
ATOM 1434 O O . CYS A 1 186 ? 14.807 -1.350 -23.286 1.00 67.12 186 CYS A O 1
ATOM 1436 N N . ASP A 1 187 ? 14.927 -3.618 -23.288 1.00 60.59 187 ASP A N 1
ATOM 1437 C CA . ASP A 1 187 ? 14.045 -3.811 -24.431 1.00 60.59 187 ASP A CA 1
ATOM 1438 C C . ASP A 1 187 ? 12.668 -3.317 -24.003 1.00 60.59 187 ASP A C 1
ATOM 1440 O O . ASP A 1 187 ? 11.899 -3.992 -23.316 1.00 60.59 187 ASP A O 1
ATOM 1444 N N . CYS A 1 188 ? 12.395 -2.067 -24.354 1.00 63.81 188 CYS A N 1
ATOM 1445 C CA . CYS A 1 188 ? 11.078 -1.502 -24.237 1.00 63.81 188 CYS A CA 1
ATOM 1446 C C . CYS A 1 188 ? 10.132 -2.354 -25.088 1.00 63.81 188 CYS A C 1
ATOM 1448 O O . CYS A 1 188 ? 10.558 -3.018 -26.038 1.00 63.81 188 CYS A O 1
ATOM 1450 N N . GLN A 1 189 ? 8.835 -2.347 -24.772 1.00 63.12 189 GLN A N 1
ATOM 1451 C CA . GLN A 1 189 ? 7.864 -2.997 -25.654 1.00 63.12 189 GLN A CA 1
ATOM 1452 C C . GLN A 1 189 ? 8.067 -2.515 -27.101 1.00 63.12 189 GLN A C 1
ATOM 1454 O O . GLN A 1 189 ? 8.473 -1.376 -27.304 1.00 63.12 189 GLN A O 1
ATOM 1459 N N . LEU A 1 190 ? 7.755 -3.347 -28.105 1.00 62.25 190 LEU A N 1
ATOM 1460 C CA . LEU A 1 190 ? 8.007 -3.069 -29.536 1.00 62.25 190 LEU A CA 1
ATOM 1461 C C . LEU A 1 190 ? 7.492 -1.696 -30.033 1.00 62.25 190 LEU A C 1
ATOM 1463 O O . LEU A 1 190 ? 7.888 -1.231 -31.096 1.00 62.25 190 LEU A O 1
ATOM 1467 N N . THR A 1 191 ? 6.599 -1.048 -29.283 1.00 64.25 191 THR A N 1
ATOM 1468 C CA . THR A 1 191 ? 6.013 0.271 -29.560 1.00 64.25 191 THR A CA 1
ATOM 1469 C C . THR A 1 191 ? 6.670 1.430 -28.799 1.00 64.25 191 THR A C 1
ATOM 1471 O O . THR A 1 191 ? 6.154 2.546 -28.823 1.00 64.25 191 THR A O 1
ATOM 1474 N N . GLN A 1 192 ? 7.744 1.183 -28.057 1.00 67.06 192 GLN A N 1
ATOM 1475 C CA . GLN A 1 192 ? 8.398 2.133 -27.162 1.00 67.06 192 GLN A CA 1
ATOM 1476 C C . GLN A 1 192 ? 9.898 2.208 -27.473 1.00 67.06 192 GLN A C 1
ATOM 1478 O O . GLN A 1 192 ? 10.491 1.260 -27.980 1.00 67.06 192 GLN A O 1
ATOM 1483 N N . TYR A 1 193 ? 10.521 3.337 -27.149 1.00 67.00 193 TYR A N 1
ATOM 1484 C CA . TYR A 1 193 ? 11.966 3.529 -27.240 1.00 67.00 193 TYR A CA 1
ATOM 1485 C C . TYR A 1 193 ? 12.530 3.882 -25.866 1.00 67.00 193 TYR A C 1
ATOM 1487 O O . TYR A 1 193 ? 11.879 4.554 -25.063 1.00 67.00 193 TYR A O 1
ATOM 1495 N N . TYR A 1 194 ? 13.754 3.440 -25.587 1.00 68.94 194 TYR A N 1
ATOM 1496 C CA . TYR A 1 194 ? 14.445 3.826 -24.365 1.00 68.94 194 TYR A CA 1
ATOM 1497 C C . TYR A 1 194 ? 14.957 5.264 -24.498 1.00 68.94 194 TYR A C 1
ATOM 1499 O O . TYR A 1 194 ? 15.862 5.546 -25.286 1.00 68.94 194 TYR A O 1
ATOM 1507 N N . ASP A 1 195 ? 14.374 6.185 -23.734 1.00 70.69 195 ASP A N 1
ATOM 1508 C CA . ASP A 1 195 ? 14.851 7.558 -23.625 1.00 70.69 195 ASP A CA 1
ATOM 1509 C C . ASP A 1 195 ? 16.082 7.573 -22.706 1.00 70.69 195 ASP A C 1
ATOM 1511 O O . ASP A 1 195 ? 15.977 7.444 -21.482 1.00 70.69 195 ASP A O 1
ATOM 1515 N N . GLN A 1 196 ? 17.272 7.732 -23.296 1.00 64.56 196 GLN A N 1
ATOM 1516 C CA . GLN A 1 196 ? 18.527 7.779 -22.542 1.00 64.56 196 GLN A CA 1
ATOM 1517 C C . GLN A 1 196 ? 18.622 8.963 -21.575 1.00 64.56 196 GLN A C 1
ATOM 1519 O O . GLN A 1 196 ? 19.370 8.865 -20.595 1.00 64.56 196 GLN A O 1
ATOM 1524 N N . THR A 1 197 ? 17.919 10.063 -21.848 1.00 68.94 197 THR A N 1
ATOM 1525 C CA . THR A 1 197 ? 17.913 11.267 -21.013 1.00 68.94 197 THR A CA 1
ATOM 1526 C C . THR A 1 197 ? 17.037 11.050 -19.787 1.00 68.94 197 THR A C 1
ATOM 1528 O O . THR A 1 197 ? 17.428 11.410 -18.681 1.00 68.94 197 THR A O 1
ATOM 1531 N N . GLN A 1 198 ? 15.883 10.410 -19.972 1.00 69.88 198 GLN A N 1
ATOM 1532 C CA . GLN A 1 198 ? 14.914 10.164 -18.900 1.00 69.88 198 GLN A CA 1
ATOM 1533 C C . GLN A 1 198 ? 15.083 8.797 -18.220 1.00 69.88 198 GLN A C 1
ATOM 1535 O O . GLN A 1 198 ? 14.364 8.512 -17.265 1.00 69.88 198 GLN A O 1
ATOM 1540 N N . LYS A 1 199 ? 16.010 7.960 -18.710 1.00 65.75 199 LYS A N 1
ATOM 1541 C CA . LYS A 1 199 ? 16.280 6.594 -18.224 1.00 65.75 199 LYS A CA 1
ATOM 1542 C C . LYS A 1 199 ? 15.009 5.743 -18.109 1.00 65.75 199 LYS A C 1
ATOM 1544 O O . LYS A 1 199 ? 14.834 4.983 -17.160 1.00 65.75 199 LYS A O 1
ATOM 1549 N N . LYS A 1 200 ? 14.099 5.886 -19.076 1.00 66.31 200 LYS A N 1
ATOM 1550 C CA . LYS A 1 200 ? 12.818 5.168 -19.109 1.00 66.31 200 LYS A CA 1
ATOM 1551 C C . LYS A 1 200 ? 12.387 4.863 -20.536 1.00 66.31 200 LYS A C 1
ATOM 1553 O O . LYS A 1 200 ? 12.752 5.576 -21.466 1.00 66.31 200 LYS A O 1
ATOM 1558 N N . CYS A 1 201 ? 11.553 3.845 -20.695 1.00 67.31 201 CYS A N 1
ATOM 1559 C CA . CYS A 1 201 ? 10.860 3.606 -21.952 1.00 67.31 201 CYS A CA 1
ATOM 1560 C C . CYS A 1 201 ? 9.764 4.657 -22.154 1.00 67.31 201 CYS A C 1
ATOM 1562 O O . CYS A 1 201 ? 8.892 4.832 -21.299 1.00 67.31 201 CYS A O 1
ATOM 1564 N N . GLY A 1 202 ? 9.826 5.377 -23.269 1.00 67.69 202 GLY A N 1
ATOM 1565 C CA . GLY A 1 202 ? 8.797 6.304 -23.721 1.00 67.69 202 GLY A CA 1
ATOM 1566 C C . GLY A 1 202 ? 8.121 5.777 -24.982 1.00 67.69 202 GLY A C 1
ATOM 1567 O O . GLY A 1 202 ? 8.727 5.062 -25.777 1.00 67.69 202 GLY A O 1
ATOM 1568 N N . TYR A 1 203 ? 6.858 6.137 -25.194 1.00 72.31 203 TYR A N 1
ATOM 1569 C CA . TYR A 1 203 ? 6.274 6.029 -26.531 1.00 72.31 203 TYR A CA 1
ATOM 1570 C C . TYR A 1 203 ? 6.952 7.046 -27.439 1.00 72.31 203 TYR A C 1
ATOM 1572 O O . TYR A 1 203 ? 7.234 8.133 -26.925 1.00 72.31 203 TYR A O 1
ATOM 1580 N N . PRO A 1 204 ? 7.173 6.748 -28.742 1.00 62.75 204 PRO A N 1
ATOM 1581 C CA . PRO A 1 204 ? 7.536 7.761 -29.727 1.00 62.75 204 PRO A CA 1
ATOM 1582 C C . PRO A 1 204 ? 6.599 8.934 -29.505 1.00 62.75 204 PRO A C 1
ATOM 1584 O O . PRO A 1 204 ? 5.402 8.844 -29.781 1.00 62.75 204 PRO A O 1
ATOM 1587 N N . ILE A 1 205 ? 7.137 10.020 -28.942 1.00 61.03 205 ILE A N 1
ATOM 1588 C CA . ILE A 1 205 ? 6.460 11.294 -29.019 1.00 61.03 205 ILE A CA 1
ATOM 1589 C C . ILE A 1 205 ? 6.487 11.515 -30.516 1.00 61.03 205 ILE A C 1
ATOM 1591 O O . ILE A 1 205 ? 7.526 11.856 -31.087 1.00 61.03 205 ILE A O 1
ATOM 1595 N N . ILE A 1 206 ? 5.360 11.235 -31.172 1.00 55.91 206 ILE A N 1
ATOM 1596 C CA . ILE A 1 206 ? 5.048 11.881 -32.426 1.00 55.91 206 ILE A CA 1
ATOM 1597 C C . ILE A 1 206 ? 5.002 13.335 -31.992 1.00 55.91 206 ILE A C 1
ATOM 1599 O O . ILE A 1 206 ? 3.964 13.871 -31.612 1.00 55.91 206 ILE A O 1
ATOM 1603 N N . HIS A 1 207 ? 6.175 13.970 -31.958 1.00 46.75 207 HIS A N 1
ATOM 1604 C CA . HIS A 1 207 ? 6.245 15.374 -32.205 1.00 46.75 207 HIS A CA 1
ATOM 1605 C C . HIS A 1 207 ? 5.493 15.442 -33.517 1.00 46.75 207 HIS A C 1
ATOM 1607 O O . HIS A 1 207 ? 5.983 14.989 -34.553 1.00 46.75 207 HIS A O 1
ATOM 1613 N N . HIS A 1 208 ? 4.247 15.910 -33.453 1.00 43.09 208 HIS A N 1
ATOM 1614 C CA . HIS A 1 208 ? 3.719 16.688 -34.537 1.00 43.09 208 HIS A CA 1
ATOM 1615 C C . HIS A 1 208 ? 4.816 17.715 -34.749 1.00 43.09 208 HIS A C 1
ATOM 1617 O O . HIS A 1 208 ? 4.910 18.716 -34.038 1.00 43.09 208 HIS A O 1
ATOM 1623 N N . VAL A 1 209 ? 5.738 17.376 -35.650 1.00 47.25 209 VAL A N 1
ATOM 1624 C CA . VAL A 1 209 ? 6.599 18.315 -36.308 1.00 47.25 209 VAL A CA 1
ATOM 1625 C C . VAL A 1 209 ? 5.556 19.167 -36.992 1.00 47.25 209 VAL A C 1
ATOM 1627 O O . VAL A 1 209 ? 5.088 18.874 -38.090 1.00 47.25 209 VAL A O 1
ATOM 1630 N N . HIS A 1 210 ? 5.100 20.192 -36.276 1.00 45.09 210 HIS A N 1
ATOM 1631 C CA . HIS A 1 210 ? 4.705 21.415 -36.906 1.00 45.09 210 HIS A CA 1
ATOM 1632 C C . HIS A 1 210 ? 5.967 21.782 -37.671 1.00 45.09 210 HIS A C 1
ATOM 1634 O O . HIS A 1 210 ? 6.884 22.410 -37.145 1.00 45.09 210 HIS A O 1
ATOM 1640 N N . LEU A 1 211 ? 6.040 21.291 -38.910 1.00 48.53 211 LEU A N 1
ATOM 1641 C CA . LEU A 1 211 ? 6.737 21.949 -39.982 1.00 48.53 211 LEU A CA 1
ATOM 1642 C C . LEU A 1 211 ? 6.091 23.329 -39.985 1.00 48.53 211 LEU A C 1
ATOM 1644 O O . LEU A 1 211 ? 5.111 23.585 -40.683 1.00 48.53 211 LEU A O 1
ATOM 1648 N N . GLN A 1 212 ? 6.581 24.216 -39.119 1.00 47.69 212 GLN A N 1
ATOM 1649 C CA . GLN A 1 212 ? 6.531 25.626 -39.392 1.00 47.69 212 GLN A CA 1
ATOM 1650 C C . GLN A 1 212 ? 7.382 25.759 -40.644 1.00 47.69 212 GLN A C 1
ATOM 1652 O O . GLN A 1 212 ? 8.595 25.951 -40.588 1.00 47.69 212 GLN A O 1
ATOM 1657 N N . ASN A 1 213 ? 6.716 25.543 -41.779 1.00 49.28 213 ASN A N 1
ATOM 1658 C CA . ASN A 1 213 ? 7.142 25.935 -43.099 1.00 49.28 213 ASN A CA 1
ATOM 1659 C C . ASN A 1 213 ? 7.317 27.450 -43.046 1.00 49.28 213 ASN A C 1
ATOM 1661 O O . ASN A 1 213 ? 6.493 28.209 -43.539 1.00 49.28 213 ASN A O 1
ATOM 1665 N N . ASN A 1 214 ? 8.421 27.895 -42.456 1.00 49.84 214 ASN A N 1
ATOM 1666 C CA . ASN A 1 214 ? 8.947 29.237 -42.610 1.00 49.84 214 ASN A CA 1
ATOM 1667 C C . ASN A 1 214 ? 9.718 29.299 -43.940 1.00 49.84 214 ASN A C 1
ATOM 1669 O O . ASN A 1 214 ? 10.806 29.861 -44.047 1.00 49.84 214 ASN A O 1
ATOM 1673 N N . VAL A 1 215 ? 9.152 28.666 -44.975 1.00 58.41 215 VAL A N 1
ATOM 1674 C CA . VAL A 1 215 ? 9.554 28.878 -46.356 1.00 58.41 215 VAL A CA 1
ATOM 1675 C C . VAL A 1 215 ? 9.009 30.253 -46.699 1.00 58.41 215 VAL A C 1
ATOM 1677 O O . VAL A 1 215 ? 7.833 30.428 -47.010 1.00 58.41 215 VAL A O 1
ATOM 1680 N N . ASN A 1 216 ? 9.864 31.260 -46.555 1.00 57.00 216 ASN A N 1
ATOM 1681 C CA . ASN A 1 216 ? 9.559 32.619 -46.960 1.00 57.00 216 ASN A CA 1
ATOM 1682 C C . ASN A 1 216 ? 9.546 32.670 -48.496 1.00 57.00 216 ASN A C 1
ATOM 1684 O O . ASN A 1 216 ? 10.544 33.016 -49.134 1.00 57.00 216 ASN A O 1
ATOM 1688 N N . TRP A 1 217 ? 8.413 32.281 -49.088 1.00 60.06 217 TRP A N 1
ATOM 1689 C CA . TRP A 1 217 ? 8.177 32.261 -50.535 1.00 60.06 217 TRP A CA 1
ATOM 1690 C C . TRP A 1 217 ? 8.475 33.609 -51.208 1.00 60.06 217 TRP A C 1
ATOM 1692 O O . TRP A 1 217 ? 8.852 33.637 -52.378 1.00 60.06 217 TRP A O 1
ATOM 1702 N N . GLY A 1 218 ? 8.424 34.718 -50.459 1.00 62.06 218 GLY A N 1
ATOM 1703 C CA . GLY A 1 218 ? 8.806 36.045 -50.945 1.00 62.06 218 GLY A CA 1
ATOM 1704 C C . GLY A 1 218 ? 10.279 36.161 -51.358 1.00 62.06 218 GLY A C 1
ATOM 1705 O O . GLY A 1 218 ? 10.586 36.890 -52.299 1.00 62.06 218 GLY A O 1
ATOM 1706 N N . LYS A 1 219 ? 11.198 35.411 -50.728 1.00 58.16 219 LYS A N 1
ATOM 1707 C CA . LYS A 1 219 ? 12.619 35.390 -51.132 1.00 58.16 219 LYS A CA 1
ATOM 1708 C C . LYS A 1 219 ? 12.880 34.492 -52.343 1.00 58.16 219 LYS A C 1
ATOM 1710 O O . LYS A 1 219 ? 13.773 34.790 -53.129 1.00 58.16 219 LYS A O 1
ATOM 1715 N N . ILE A 1 220 ? 12.088 33.433 -52.523 1.00 63.03 220 ILE A N 1
ATOM 1716 C CA . ILE A 1 220 ? 12.221 32.515 -53.666 1.00 63.03 220 ILE A CA 1
ATOM 1717 C C . ILE A 1 220 ? 11.670 33.164 -54.947 1.00 63.03 220 ILE A C 1
ATOM 1719 O O . ILE A 1 220 ? 12.296 33.071 -56.000 1.00 63.03 220 ILE A O 1
ATOM 1723 N N . LEU A 1 221 ? 10.567 33.914 -54.854 1.00 64.06 221 LEU A N 1
ATOM 1724 C CA .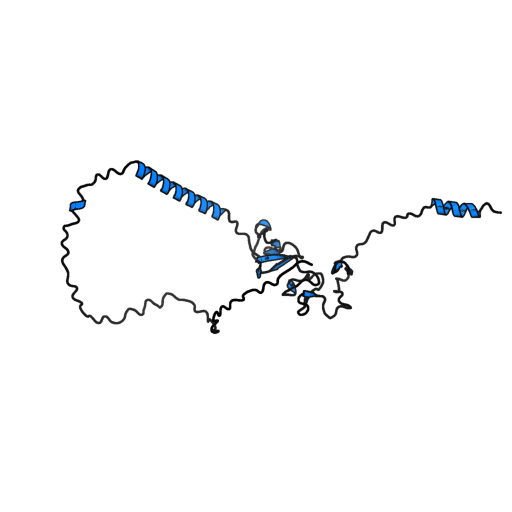 LEU A 1 221 ? 10.012 34.667 -55.987 1.00 64.06 221 LEU A CA 1
ATOM 1725 C C . LEU A 1 221 ? 10.924 35.815 -56.457 1.00 64.06 221 LEU A C 1
ATOM 1727 O O . LEU A 1 221 ? 11.029 36.051 -57.658 1.00 64.06 221 LEU A O 1
ATOM 1731 N N . HIS A 1 222 ? 11.649 36.477 -55.548 1.00 64.69 222 HIS A N 1
ATOM 1732 C CA . HIS A 1 222 ? 12.594 37.538 -55.926 1.00 64.69 222 HIS A CA 1
ATOM 1733 C C . HIS A 1 222 ? 13.833 37.004 -56.667 1.00 64.69 222 HIS A C 1
ATOM 1735 O O . HIS A 1 222 ? 14.353 37.672 -57.557 1.00 64.69 222 HIS A O 1
ATOM 1741 N N . ALA A 1 223 ? 14.289 35.792 -56.334 1.00 61.03 223 ALA A N 1
ATOM 1742 C CA . ALA A 1 223 ? 15.419 35.157 -57.012 1.00 61.03 223 ALA A CA 1
ATOM 1743 C C . ALA A 1 223 ? 15.063 34.670 -58.430 1.00 61.03 223 ALA A C 1
ATOM 1745 O O . ALA A 1 223 ? 15.905 34.727 -59.323 1.00 61.03 223 ALA A O 1
ATOM 1746 N N . LEU A 1 224 ? 13.814 34.246 -58.660 1.00 62.34 224 LEU A N 1
ATOM 1747 C CA . LEU A 1 224 ? 13.345 33.821 -59.986 1.00 62.34 224 LEU A CA 1
ATOM 1748 C C . LEU A 1 224 ? 13.049 35.004 -60.923 1.00 62.34 224 LEU A C 1
ATOM 1750 O O . LEU A 1 224 ? 13.294 34.902 -62.122 1.00 62.34 224 LEU A O 1
ATOM 1754 N N . ALA A 1 225 ? 12.605 36.149 -60.396 1.00 60.62 225 ALA A N 1
ATOM 1755 C CA . ALA A 1 225 ? 12.369 37.349 -61.205 1.00 60.62 225 ALA A CA 1
ATOM 1756 C C . ALA A 1 225 ? 13.661 37.951 -61.797 1.00 60.62 225 ALA A C 1
ATOM 1758 O O . ALA A 1 225 ? 13.635 38.512 -62.890 1.00 60.62 225 ALA A O 1
ATOM 1759 N N . LEU A 1 226 ? 14.807 37.790 -61.126 1.00 57.50 226 LEU A N 1
ATOM 1760 C CA . LEU A 1 226 ? 16.098 38.300 -61.609 1.00 57.50 226 LEU A CA 1
ATOM 1761 C C . LEU A 1 226 ? 16.705 37.482 -62.762 1.00 57.50 226 LEU A C 1
ATOM 1763 O O . LEU A 1 226 ? 17.622 37.970 -63.416 1.00 57.50 226 LEU A O 1
ATOM 1767 N N . GLN A 1 227 ? 16.192 36.283 -63.061 1.00 61.22 227 GLN A N 1
ATOM 1768 C CA . GLN A 1 227 ? 16.665 35.486 -64.202 1.00 61.22 227 GLN A CA 1
ATOM 1769 C C . GLN A 1 227 ? 15.942 35.794 -65.524 1.00 61.22 227 GLN A C 1
ATOM 1771 O O . GLN A 1 227 ? 16.398 35.343 -66.569 1.00 61.22 227 GLN A O 1
ATOM 1776 N N . PHE A 1 228 ? 14.864 36.589 -65.511 1.00 56.53 228 PHE A N 1
ATOM 1777 C CA . PHE A 1 228 ? 14.061 36.888 -66.709 1.00 56.53 228 PHE A CA 1
ATOM 1778 C C . PHE A 1 228 ? 14.196 38.323 -67.250 1.00 56.53 228 PHE A C 1
ATOM 1780 O O . PHE A 1 228 ? 13.578 38.640 -68.260 1.00 56.53 228 PHE A O 1
ATOM 1787 N N . VAL A 1 229 ? 15.008 39.190 -66.632 1.00 56.31 229 VAL A N 1
ATOM 1788 C CA . VAL A 1 229 ? 15.208 40.593 -67.083 1.00 56.31 229 VAL A CA 1
ATOM 1789 C C . VAL A 1 229 ? 16.578 40.801 -67.759 1.00 56.31 229 VAL A C 1
ATOM 1791 O O . VAL A 1 229 ? 17.009 4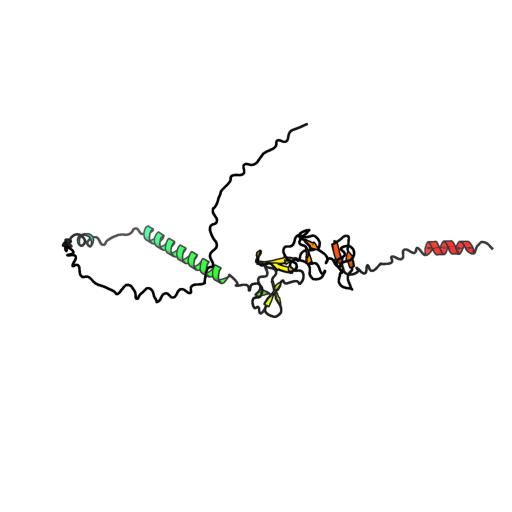1.921 -68.001 1.00 56.31 229 VAL A O 1
ATOM 1794 N N . GLY A 1 230 ? 17.282 39.715 -68.084 1.00 57.38 230 GLY A N 1
ATOM 1795 C CA . GLY A 1 230 ? 18.602 39.746 -68.717 1.00 57.38 230 GLY A CA 1
ATOM 1796 C C . GLY A 1 230 ? 18.674 38.964 -70.026 1.00 57.38 230 GLY A C 1
ATOM 1797 O O . GLY A 1 230 ? 19.557 38.120 -70.150 1.00 57.38 230 GLY A O 1
ATOM 1798 N N . GLN A 1 231 ? 17.760 39.215 -70.967 1.00 44.94 231 GLN A N 1
ATOM 1799 C CA . GLN A 1 231 ? 17.918 38.913 -72.398 1.00 44.94 231 GLN A CA 1
ATOM 1800 C C . GLN A 1 231 ? 17.289 40.022 -73.236 1.00 44.94 231 GLN A C 1
ATOM 1802 O O . GLN A 1 231 ? 16.178 40.466 -72.870 1.00 44.94 231 GLN A O 1
#

pLDDT: mean 71.97, std 18.92, range [39.16, 97.94]

Organism: Brachionus plicatilis (NCBI:txid10195)